Protein AF-A0A2G6JII3-F1 (afdb_monomer)

Mean predicted aligned error: 12.15 Å

Solvent-accessible surface area (backbone atoms only — not comparable to full-atom values): 17180 Å² total; per-residue (Å²): 142,82,81,85,80,80,79,84,77,75,76,82,79,81,84,72,82,30,72,72,34,51,78,54,61,57,79,78,68,39,70,82,74,79,94,58,73,61,72,38,55,58,66,57,37,52,55,55,78,38,73,82,57,78,44,28,37,34,40,36,41,48,42,86,95,44,67,95,34,81,49,69,82,59,50,88,48,90,83,42,59,66,59,36,53,56,50,75,68,34,46,34,35,43,40,64,55,65,40,58,39,86,71,29,27,55,14,57,80,27,72,51,98,73,49,48,32,34,36,46,26,37,65,82,56,84,46,71,50,76,32,74,70,80,75,51,71,68,59,51,52,52,52,53,50,55,44,46,61,75,46,27,70,43,66,58,71,63,33,49,59,51,47,56,55,48,37,56,48,38,31,55,47,50,57,49,46,53,53,43,51,55,52,31,51,55,36,31,75,74,62,33,73,86,30,72,67,25,47,52,38,52,50,53,46,55,51,52,54,49,52,50,53,52,50,52,55,51,48,57,59,51,70,62,42,52,59,67,78,58,76,78,75,81,47,73,68,54,52,53,51,57,51,50,65,71,64,56,76,77,77,76,78,71,65,62,67,61,62,74,72,72,80,81,83,91,81,85,84,88,77,86,84,87,80,88,86,83,89,80,88,91,131

Foldseek 3Di:
DDDDDDDPPDPPPPDDFDDVLVVQQDAPADEDDDPDQDADAQQVLLVRQCVPPQAWEKEAEDDPVCPPPPCLLQPPDPDSSLVSNLNLRHRYYYYYNCCCPPRGNNNNQQPDPQGARIWTAASRRPDIDGHNSPDDSVVVSVSSQVRCVVWFPARLVVLSVVVVVLSVVVRVLNVVLVVLVVVLVVCCVPPNCPDPSNVVSVVVNVVSVVVNVVSVVVNVVSSCRHTPCDPPPCDVVNVVVVVVVVVPPPDDPVVVVVVVPPDDDDDDDDDDDDDDDDDDDDD

Secondary structure (DSSP, 8-state):
--PPPP------------HHHHTTS----B----SSSSPPPHHHHHHHHHTT--SPEEEEE--GGGTT-THHHH-SSS--HHHHHHGGGSEEEEE-GGGGSTTSTTGGGS-SSS--SEEEE-TTSSSEE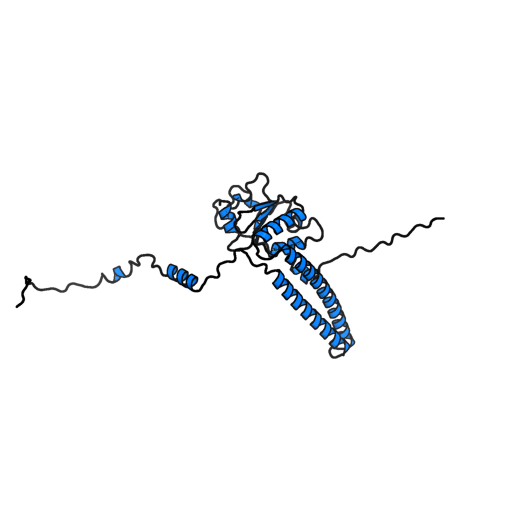EE-S---HHHHHHHHHHHHHHHBSS-HHHHHHHHHHHHHHHHHHHHHHHHHHHHHHHHHHHH-TTSHHHHHHHHHHHHHHHHHHHHHHHHHHHH---BTTPPPPPPHHHHHHHHHHHHS--S--TTHHHHTTS---------------------

Sequence (283 aa):
MRGPGGAAGGMAITYQRQETSKKRLFIDWKHPVPLGEEKLDLQSVIKELRSGDQRPLLILRDCENCKGRDDAILSRSLNNDQVYLATHWFHCVKLDRRVIEPTHPWHALFSQEKPPHLIVATWDGKFIDPFDGRQTQRTLMLSLNRVLKKEYK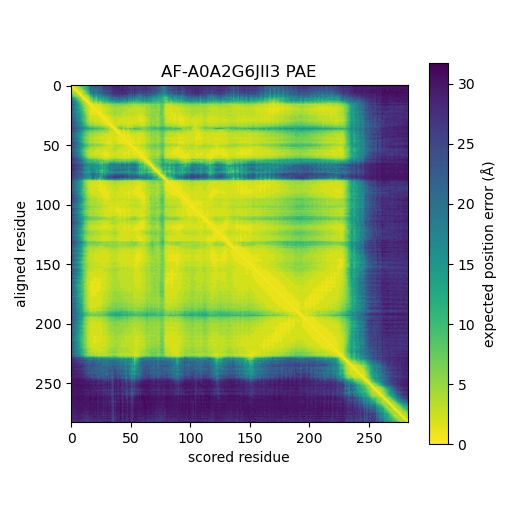LDAKRALSKWLRVLSKFDAIDGRLIELKRQLEHATLKYGKSHRKTSKLQKNVSQKERELKLAIAAEKKLMNLILRRAPKQKTEADFDAEAADLVKPNGGSGLLDKIRKKEVPAAKKSSKPQDTIPQDKGR

Radius of gyration: 34.9 Å; Cα contacts (8 Å, |Δi|>4): 290; chains: 1; bounding box: 68×142×81 Å

Nearest PDB structures (foldseek):
  5nfd-assembly2_B  TM=9.316E-01  e=1.427E+00  Homo sapiens
  4wwf-assembly1_A-3  TM=5.997E-01  e=1.010E+00  Cupriavidus metallidurans CH34
  6dnu-assembly1_A  TM=5.815E-01  e=2.685E-01  Neisseria meningitidis alpha14
  7tzb-assembly1_B  TM=7.873E-01  e=3.385E+00  Homo sapiens

pLDDT: mean 83.15, std 18.91, range [39.16, 98.38]

Structure (mmCIF, N/CA/C/O backbone):
data_AF-A0A2G6JII3-F1
#
_entry.id   AF-A0A2G6JII3-F1
#
loop_
_atom_site.group_PDB
_atom_site.id
_atom_site.type_symbol
_atom_site.label_atom_id
_atom_site.label_alt_id
_atom_site.label_comp_id
_atom_site.label_asym_id
_atom_site.label_entity_id
_atom_site.label_seq_id
_atom_site.pdbx_PDB_ins_code
_atom_site.Cartn_x
_atom_site.Cartn_y
_atom_site.Cartn_z
_atom_site.occupancy
_atom_site.B_iso_or_equiv
_atom_site.auth_seq_id
_atom_site.auth_comp_id
_atom_site.auth_asym_id
_atom_site.auth_atom_id
_atom_site.pdbx_PDB_model_num
ATOM 1 N N . MET A 1 1 ? -26.243 54.402 6.020 1.00 42.00 1 MET A N 1
ATOM 2 C CA . MET A 1 1 ? -25.522 53.547 6.988 1.00 42.00 1 MET A CA 1
ATOM 3 C C . MET A 1 1 ? -25.594 52.098 6.517 1.00 42.00 1 MET A C 1
ATOM 5 O O . MET A 1 1 ? -26.684 51.548 6.475 1.00 42.00 1 ME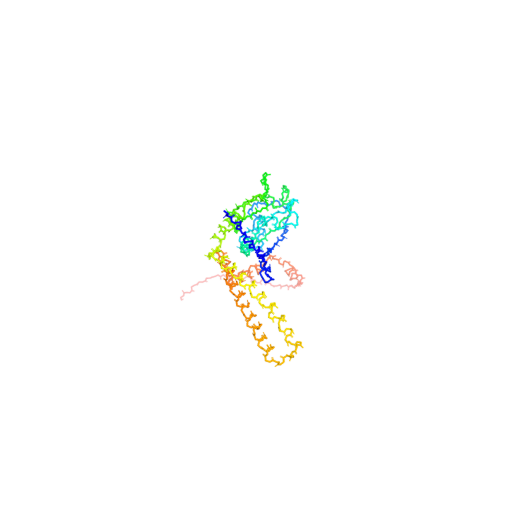T A O 1
ATOM 9 N N . ARG A 1 2 ? -24.474 51.504 6.083 1.00 41.12 2 ARG A N 1
ATOM 10 C CA . ARG A 1 2 ? -24.346 50.064 5.783 1.00 41.12 2 ARG A CA 1
ATOM 11 C C . ARG A 1 2 ? -23.357 49.487 6.794 1.00 41.12 2 ARG A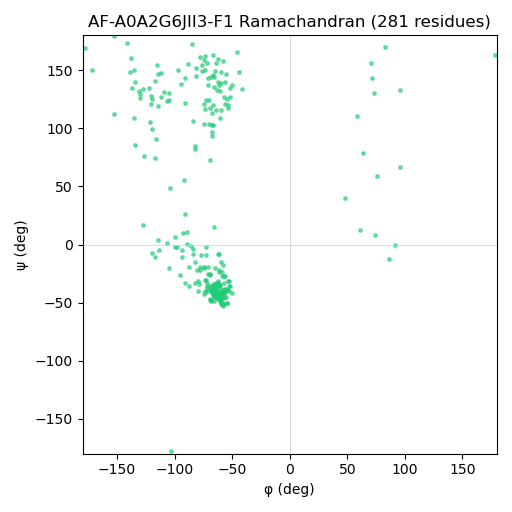 C 1
ATOM 13 O O . ARG A 1 2 ? -22.235 49.975 6.868 1.00 41.12 2 ARG A O 1
ATOM 20 N N . GLY A 1 3 ? -23.803 48.531 7.604 1.00 40.69 3 GLY A N 1
ATOM 21 C CA . GLY A 1 3 ? -22.968 47.878 8.613 1.00 40.69 3 GLY A CA 1
ATOM 22 C C . GLY A 1 3 ? -22.004 46.859 7.988 1.00 40.69 3 GLY A C 1
ATOM 23 O O . GLY A 1 3 ? -22.344 46.262 6.963 1.00 40.69 3 GLY A O 1
ATOM 24 N N . PRO A 1 4 ? -20.812 46.648 8.573 1.00 57.84 4 PRO A N 1
ATOM 25 C CA . PRO A 1 4 ? -19.859 45.655 8.096 1.00 57.84 4 PRO A CA 1
ATOM 26 C C . PRO A 1 4 ? -20.330 44.244 8.474 1.00 57.84 4 PRO A C 1
ATOM 28 O O . PRO A 1 4 ? -20.518 43.925 9.647 1.00 57.84 4 PRO A O 1
ATOM 31 N N . GLY A 1 5 ? -20.535 43.397 7.464 1.00 49.53 5 GLY A N 1
ATOM 32 C CA . GLY A 1 5 ? -20.844 41.981 7.643 1.00 49.53 5 GLY A CA 1
ATOM 33 C C . GLY A 1 5 ? -19.630 41.226 8.181 1.00 49.53 5 GLY A C 1
ATOM 34 O O . GLY A 1 5 ? -18.593 41.166 7.524 1.00 49.53 5 GLY A O 1
ATOM 35 N N . GLY A 1 6 ? -19.761 40.656 9.379 1.00 50.06 6 GLY A N 1
ATOM 36 C CA . GLY A 1 6 ? -18.747 39.798 9.984 1.00 50.06 6 GLY A CA 1
ATOM 37 C C . GLY A 1 6 ? -18.584 38.498 9.197 1.00 50.06 6 GLY A C 1
ATOM 38 O O . GLY A 1 6 ? -19.530 37.726 9.049 1.00 50.06 6 GLY A O 1
ATOM 39 N N . ALA A 1 7 ? -17.374 38.254 8.697 1.00 51.91 7 ALA A N 1
ATOM 40 C CA . ALA A 1 7 ? -16.996 36.989 8.089 1.00 51.91 7 ALA A CA 1
ATOM 41 C C . ALA A 1 7 ? -16.973 35.890 9.164 1.00 51.91 7 ALA A C 1
ATOM 43 O O . ALA A 1 7 ? -16.143 35.908 10.073 1.00 51.91 7 ALA A O 1
ATOM 44 N N . ALA A 1 8 ? -17.885 34.924 9.060 1.00 48.66 8 ALA A N 1
ATOM 45 C CA . ALA A 1 8 ? -17.857 33.705 9.855 1.00 48.66 8 ALA A CA 1
ATOM 46 C C . ALA A 1 8 ? -16.642 32.858 9.436 1.00 48.66 8 ALA A C 1
ATOM 48 O O . ALA A 1 8 ? -16.695 32.095 8.471 1.00 48.66 8 ALA A O 1
ATOM 49 N N . GLY A 1 9 ? -15.525 33.024 10.144 1.00 49.25 9 GLY A N 1
ATOM 50 C CA . GLY A 1 9 ? -14.338 32.189 9.995 1.00 49.25 9 GLY A CA 1
ATOM 51 C C . GLY A 1 9 ? -14.623 30.768 10.476 1.00 49.25 9 GLY A C 1
ATOM 52 O O . GLY A 1 9 ? -14.567 30.487 11.671 1.00 49.25 9 GLY A O 1
ATOM 53 N N . GLY A 1 10 ? -14.945 29.862 9.551 1.00 55.66 10 GLY A N 1
ATOM 54 C CA . GLY A 1 10 ? -15.019 28.433 9.841 1.00 55.66 10 GLY A CA 1
ATOM 55 C C . GLY A 1 10 ? -13.636 27.916 10.231 1.00 55.66 10 GLY A C 1
ATOM 56 O O . GLY A 1 10 ? -12.713 27.957 9.419 1.00 55.66 10 GLY A O 1
ATOM 57 N N . MET A 1 11 ? -13.478 27.446 11.471 1.00 49.19 11 MET A N 1
ATOM 58 C CA . MET A 1 11 ? -12.235 26.809 11.905 1.00 49.19 11 MET A CA 1
ATOM 59 C C . MET A 1 11 ? -11.923 25.620 10.995 1.00 49.19 11 MET A C 1
ATOM 61 O O . MET A 1 11 ? -12.760 24.735 10.803 1.00 49.19 11 MET A O 1
ATOM 65 N N . ALA A 1 12 ? -10.713 25.603 10.436 1.00 56.47 12 ALA A N 1
ATOM 66 C CA . ALA A 1 12 ? -10.228 24.492 9.636 1.00 56.47 12 ALA A CA 1
ATOM 67 C C . ALA A 1 12 ? -10.205 23.226 10.504 1.00 56.47 12 ALA A C 1
ATOM 69 O O . ALA A 1 12 ? -9.395 23.095 11.420 1.00 56.47 12 ALA A O 1
ATOM 70 N N . ILE A 1 13 ? -11.120 22.294 10.237 1.00 59.84 13 ILE A N 1
ATOM 71 C CA . ILE A 1 13 ? -11.123 20.987 10.891 1.00 59.84 13 ILE A CA 1
ATOM 72 C C . ILE A 1 13 ? -9.918 20.217 10.348 1.00 59.84 13 ILE A C 1
ATOM 74 O O . ILE A 1 13 ? -9.939 19.727 9.218 1.00 59.84 13 ILE A O 1
ATOM 78 N N . THR A 1 14 ? -8.854 20.120 11.144 1.00 69.62 14 THR A N 1
ATOM 79 C CA . THR A 1 14 ? -7.673 19.324 10.800 1.00 69.62 14 THR A CA 1
ATOM 80 C C . THR A 1 14 ? -8.050 17.845 10.800 1.00 69.62 14 THR A C 1
ATOM 82 O O . THR A 1 14 ? -8.200 17.221 11.849 1.00 69.62 14 THR A O 1
ATOM 85 N N . TYR A 1 15 ? -8.221 17.271 9.611 1.00 77.38 15 TYR A N 1
ATOM 86 C CA . TYR A 1 15 ? -8.475 15.844 9.454 1.00 77.38 15 TYR A CA 1
ATOM 87 C C . TYR A 1 15 ? -7.191 15.051 9.727 1.00 77.38 15 TYR A C 1
ATOM 89 O O . TYR A 1 15 ? -6.211 15.182 8.995 1.00 77.38 15 TYR A O 1
ATOM 97 N N . GLN A 1 16 ? -7.192 14.214 10.766 1.00 86.81 16 GLN A N 1
ATOM 98 C CA . GLN A 1 16 ? -6.085 13.305 11.066 1.00 86.81 16 GLN A CA 1
ATOM 99 C C . GLN A 1 16 ? -6.556 11.849 11.050 1.00 86.81 16 GLN A C 1
ATOM 101 O O . GLN A 1 16 ? -7.513 11.484 11.736 1.00 86.81 16 GLN A O 1
ATOM 106 N N . ARG A 1 17 ? -5.846 11.006 10.286 1.00 90.69 17 ARG A N 1
ATOM 107 C CA . ARG A 1 17 ? -6.046 9.549 10.275 1.00 90.69 17 ARG A CA 1
ATOM 108 C C . ARG A 1 17 ? -5.759 8.956 11.656 1.00 90.69 17 ARG A C 1
ATOM 110 O O . ARG A 1 17 ? -4.789 9.344 12.314 1.00 90.69 17 ARG A O 1
ATOM 117 N N . GLN A 1 18 ? -6.579 7.996 12.070 1.00 94.56 18 GLN A N 1
ATOM 118 C CA . GLN A 1 18 ? -6.393 7.255 13.317 1.00 94.56 18 GLN A CA 1
ATOM 119 C C . GLN A 1 18 ? -5.440 6.073 13.127 1.00 94.56 18 GLN A C 1
ATOM 121 O O . GLN A 1 18 ? -4.989 5.779 12.016 1.00 94.56 18 GLN A O 1
ATOM 126 N N . GLU A 1 19 ? -5.087 5.420 14.232 1.00 94.88 19 GLU A N 1
ATOM 127 C CA . GLU A 1 19 ? -4.057 4.383 14.281 1.00 94.88 19 GLU A CA 1
ATOM 128 C C . GLU A 1 19 ? -4.319 3.237 13.294 1.00 94.88 19 GLU A C 1
ATOM 130 O O . GLU A 1 19 ? -3.409 2.841 12.560 1.00 94.88 19 GLU A O 1
ATOM 135 N N . THR A 1 20 ? -5.555 2.727 13.220 1.00 95.81 20 THR A N 1
ATOM 136 C CA . THR A 1 20 ? -5.882 1.612 12.327 1.00 95.81 20 THR A CA 1
ATOM 137 C C . THR A 1 20 ? -5.648 1.999 10.872 1.00 95.81 20 THR A C 1
ATOM 139 O O . THR A 1 20 ? -5.008 1.232 10.151 1.00 95.81 20 THR A O 1
ATOM 142 N N . SER A 1 21 ? -6.096 3.187 10.452 1.00 94.50 21 SER A N 1
ATOM 143 C CA . SER A 1 21 ? -5.887 3.704 9.094 1.00 94.50 21 SER A CA 1
ATOM 144 C C . SER A 1 21 ? -4.414 3.967 8.794 1.00 94.50 21 SER A C 1
ATOM 146 O O . SER A 1 21 ? -3.929 3.561 7.743 1.00 94.50 21 SER A O 1
ATOM 148 N N . LYS A 1 22 ? -3.675 4.584 9.726 1.00 92.12 22 LYS A N 1
ATOM 149 C CA . LYS A 1 22 ? -2.232 4.849 9.580 1.00 92.12 22 LYS A CA 1
ATOM 150 C C . LYS A 1 22 ? -1.444 3.569 9.319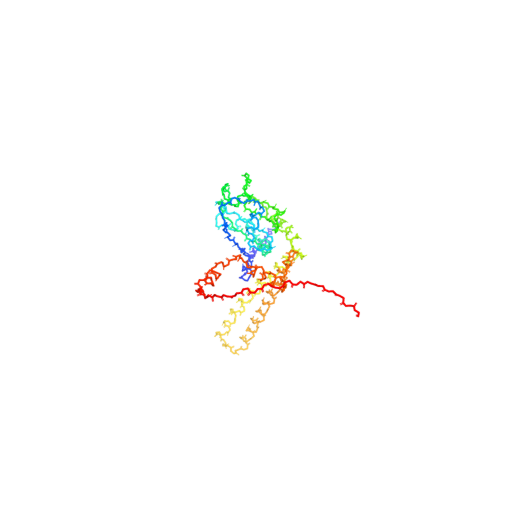 1.00 92.12 22 LYS A C 1
ATOM 152 O O . LYS A 1 22 ? -0.614 3.544 8.419 1.00 92.12 22 LYS A O 1
ATOM 157 N N . LYS A 1 23 ? -1.785 2.475 10.008 1.00 93.25 23 LYS A N 1
ATOM 158 C CA . LYS A 1 23 ? -1.191 1.145 9.782 1.00 93.25 23 LYS A CA 1
ATOM 159 C C . LYS A 1 23 ? -1.430 0.569 8.379 1.00 93.25 23 LYS A C 1
ATOM 161 O O . LYS A 1 23 ? -0.880 -0.480 8.094 1.00 93.25 23 LYS A O 1
ATOM 166 N N . ARG A 1 24 ? -2.261 1.175 7.521 1.00 93.12 24 ARG A N 1
ATOM 167 C CA . ARG A 1 24 ? -2.460 0.762 6.112 1.00 93.12 24 ARG A CA 1
ATOM 168 C C . ARG A 1 24 ? -1.772 1.689 5.121 1.00 93.12 24 ARG A C 1
ATOM 170 O O . ARG A 1 24 ? -1.554 1.312 3.974 1.00 93.12 24 ARG A O 1
ATOM 177 N N . LEU A 1 25 ? -1.466 2.905 5.552 1.00 91.25 25 LEU A N 1
ATOM 178 C CA . LEU A 1 25 ? -0.903 3.958 4.721 1.00 91.25 25 LEU A CA 1
ATOM 179 C C . LEU A 1 25 ? 0.625 3.916 4.793 1.00 91.25 25 LEU A C 1
ATOM 181 O O . LEU A 1 25 ? 1.272 4.888 5.162 1.00 91.25 25 LEU A O 1
ATOM 185 N N . PHE A 1 26 ? 1.186 2.753 4.471 1.00 89.31 26 PHE A N 1
ATOM 186 C CA . PHE A 1 26 ? 2.622 2.530 4.358 1.00 89.31 26 PHE A CA 1
ATOM 187 C C . PHE A 1 26 ? 2.901 1.671 3.124 1.00 89.31 26 PHE A C 1
ATOM 189 O O . PHE A 1 26 ? 2.004 1.001 2.610 1.00 89.31 26 PHE A O 1
ATOM 196 N N . ILE A 1 27 ? 4.144 1.701 2.649 1.00 91.31 27 ILE A N 1
ATOM 197 C CA . ILE A 1 27 ? 4.605 0.875 1.533 1.00 91.31 27 ILE A CA 1
ATOM 198 C C . ILE A 1 27 ? 5.606 -0.135 2.081 1.00 91.31 27 ILE A C 1
ATOM 200 O O . ILE A 1 27 ? 6.558 0.244 2.758 1.00 91.31 27 ILE A O 1
ATOM 204 N N . ASP A 1 28 ? 5.380 -1.414 1.796 1.00 92.62 28 ASP A N 1
ATOM 205 C CA . ASP A 1 28 ? 6.316 -2.492 2.119 1.00 92.62 28 ASP A CA 1
ATOM 206 C C . ASP A 1 28 ? 7.404 -2.562 1.039 1.00 92.62 28 ASP A C 1
ATOM 208 O O . ASP A 1 28 ? 7.276 -3.288 0.052 1.00 92.62 28 ASP A O 1
ATOM 212 N N . TRP A 1 29 ? 8.445 -1.742 1.193 1.00 93.88 29 TRP A N 1
ATOM 213 C CA . TRP A 1 29 ? 9.596 -1.737 0.294 1.00 93.88 29 TRP A CA 1
ATOM 214 C C . TRP A 1 29 ? 10.473 -2.970 0.518 1.00 93.88 29 TRP A C 1
ATOM 216 O O . TRP A 1 29 ? 10.971 -3.212 1.618 1.00 93.88 29 TRP A O 1
ATOM 226 N N . LYS A 1 30 ? 10.715 -3.737 -0.547 1.00 96.38 30 LYS A N 1
ATOM 227 C CA . LYS A 1 30 ? 11.745 -4.778 -0.576 1.00 96.38 30 LYS A CA 1
ATOM 228 C C . LYS A 1 30 ? 13.057 -4.208 -1.082 1.00 96.38 30 LYS A C 1
ATOM 230 O O . LYS A 1 30 ? 13.071 -3.401 -2.004 1.00 96.38 30 LYS A O 1
ATOM 235 N N . HIS A 1 31 ? 14.150 -4.681 -0.503 1.00 95.94 31 HIS A N 1
ATOM 236 C CA . HIS A 1 31 ? 15.507 -4.269 -0.838 1.00 95.94 31 HIS A CA 1
ATOM 237 C C . HIS A 1 31 ? 16.266 -5.477 -1.391 1.00 95.94 31 HIS A C 1
ATOM 239 O O . HIS A 1 31 ? 17.022 -6.108 -0.653 1.00 95.94 31 HIS A O 1
ATOM 245 N N . PRO A 1 32 ? 15.989 -5.890 -2.641 1.00 95.56 32 PRO A N 1
ATOM 246 C CA . PRO A 1 32 ? 16.706 -6.999 -3.242 1.00 95.56 32 PRO A CA 1
ATOM 247 C C . PRO A 1 32 ? 18.184 -6.635 -3.394 1.00 95.56 32 PRO A C 1
ATOM 249 O O . PRO A 1 32 ? 18.544 -5.461 -3.516 1.00 95.56 32 PRO A O 1
ATOM 252 N N . VAL A 1 33 ? 19.022 -7.664 -3.457 1.00 94.69 33 VAL A N 1
ATOM 253 C CA . VAL A 1 33 ? 20.448 -7.566 -3.783 1.00 94.69 33 VAL A CA 1
ATOM 254 C C . VAL A 1 33 ? 20.680 -8.343 -5.081 1.00 94.69 33 VAL A C 1
ATOM 256 O O . VAL A 1 33 ? 20.047 -9.391 -5.245 1.00 94.69 33 VAL A O 1
ATOM 259 N N . PRO A 1 34 ? 21.527 -7.852 -6.005 1.00 94.12 34 PRO A N 1
ATOM 260 C CA . PRO A 1 34 ? 21.859 -8.594 -7.214 1.00 94.12 34 PRO A CA 1
ATOM 261 C C . PRO A 1 34 ? 22.430 -9.975 -6.892 1.00 94.12 34 PRO A C 1
ATOM 263 O O . PRO A 1 34 ? 23.217 -10.114 -5.955 1.00 94.12 34 PRO A O 1
ATOM 266 N N . LEU A 1 35 ? 22.049 -10.993 -7.664 1.00 91.75 35 LEU A N 1
ATOM 267 C CA . LEU A 1 35 ? 22.547 -12.363 -7.461 1.00 91.75 35 LEU A CA 1
ATOM 268 C C . LEU A 1 35 ? 23.996 -12.560 -7.928 1.00 91.75 35 LEU A C 1
ATOM 270 O O . LEU A 1 35 ? 24.657 -13.501 -7.495 1.00 91.75 35 LEU A O 1
ATOM 274 N N . GLY A 1 36 ? 24.487 -11.685 -8.801 1.00 91.94 36 GLY A N 1
ATOM 275 C CA . GLY A 1 36 ? 25.849 -11.709 -9.316 1.00 91.94 36 GLY A CA 1
ATOM 276 C C . GLY A 1 36 ? 26.320 -10.317 -9.715 1.00 91.94 36 GLY A C 1
ATOM 277 O O . GLY A 1 36 ? 25.580 -9.341 -9.604 1.00 91.94 36 GLY A O 1
ATOM 278 N N . GLU A 1 37 ? 27.562 -10.238 -10.183 1.00 88.25 37 GLU A N 1
ATOM 279 C CA . GLU A 1 37 ? 28.206 -8.982 -10.595 1.00 88.25 37 GLU A CA 1
ATOM 280 C C . GLU A 1 37 ? 28.050 -8.700 -12.097 1.00 88.25 37 GLU A C 1
ATOM 282 O O . GLU A 1 37 ? 28.340 -7.601 -12.566 1.00 88.25 37 GLU A O 1
ATOM 287 N N . GLU A 1 38 ? 27.568 -9.681 -12.861 1.00 91.81 38 GLU A N 1
ATOM 288 C CA . GLU A 1 38 ? 27.408 -9.557 -14.304 1.00 91.81 38 GLU A CA 1
ATOM 289 C C . GLU A 1 38 ? 26.267 -8.609 -14.678 1.00 91.81 38 GLU A C 1
ATOM 291 O O . GLU A 1 38 ? 25.203 -8.565 -14.054 1.00 91.81 38 GLU A O 1
ATOM 296 N N . LYS A 1 39 ? 26.483 -7.851 -15.754 1.00 94.06 39 LYS A N 1
ATOM 297 C CA . LYS A 1 39 ? 25.475 -6.948 -16.299 1.00 94.06 39 LYS A CA 1
ATOM 298 C C . LYS A 1 39 ? 24.341 -7.742 -16.931 1.00 94.06 39 LYS A C 1
ATOM 300 O O . LYS A 1 39 ? 24.555 -8.509 -17.866 1.00 94.06 39 LYS A O 1
ATOM 305 N N . LEU A 1 40 ? 23.125 -7.480 -16.472 1.00 95.12 40 LEU A N 1
ATOM 306 C CA . LEU A 1 40 ? 21.931 -8.147 -16.964 1.00 95.12 40 LEU A CA 1
ATOM 307 C C . LEU A 1 40 ? 21.227 -7.303 -18.027 1.00 95.12 40 LEU A C 1
ATOM 309 O O . LEU A 1 40 ? 21.248 -6.068 -18.003 1.00 95.12 40 LEU A O 1
ATOM 313 N N . ASP A 1 41 ? 20.559 -7.981 -18.955 1.00 95.94 41 ASP A N 1
ATOM 314 C CA . ASP A 1 41 ? 19.620 -7.340 -19.865 1.00 95.94 41 ASP A CA 1
ATOM 315 C C . ASP A 1 41 ? 18.322 -6.961 -19.131 1.00 95.94 41 ASP A C 1
ATOM 317 O O . ASP A 1 41 ? 18.000 -7.480 -18.060 1.00 95.94 41 ASP A O 1
ATOM 321 N N . LEU A 1 42 ? 17.537 -6.063 -19.727 1.00 94.88 42 LEU A N 1
ATOM 322 C CA . LEU A 1 42 ? 16.327 -5.519 -19.110 1.00 94.88 42 LEU A CA 1
ATOM 323 C C . LEU A 1 42 ? 15.344 -6.602 -18.625 1.00 94.88 42 LEU A C 1
ATOM 325 O O . LEU A 1 42 ? 14.745 -6.444 -17.561 1.00 94.88 42 LEU A O 1
ATOM 329 N N . GLN A 1 43 ? 15.165 -7.691 -19.379 1.00 95.38 43 GLN A N 1
ATOM 330 C CA . GLN A 1 43 ? 14.216 -8.743 -19.005 1.00 95.38 43 GLN A CA 1
ATOM 331 C C . GLN A 1 43 ? 14.725 -9.564 -17.822 1.00 95.38 43 GLN A C 1
ATOM 333 O O . GLN A 1 43 ? 13.951 -9.856 -16.906 1.00 95.38 43 GLN A O 1
ATOM 338 N N . SER A 1 44 ? 16.020 -9.882 -17.797 1.00 95.69 44 SER A N 1
ATOM 339 C CA . SER A 1 44 ? 16.639 -10.574 -16.663 1.00 95.69 44 SER A CA 1
ATOM 340 C C . SER A 1 44 ? 16.599 -9.726 -15.395 1.00 95.69 44 SER A C 1
ATOM 342 O O . SER A 1 44 ? 16.221 -10.244 -14.346 1.00 95.69 44 SER A O 1
ATOM 344 N N . VAL A 1 45 ? 16.841 -8.412 -15.495 1.00 96.38 45 VAL A N 1
ATOM 345 C CA . VAL A 1 45 ? 16.691 -7.489 -14.356 1.00 96.38 45 VAL A CA 1
ATOM 346 C C . VAL A 1 45 ? 15.264 -7.529 -13.802 1.00 96.38 45 VAL A C 1
ATOM 348 O O . VAL A 1 45 ? 15.069 -7.726 -12.605 1.00 96.38 45 VAL A O 1
ATOM 351 N N . ILE A 1 46 ? 14.243 -7.385 -14.656 1.00 96.19 46 ILE A N 1
ATOM 352 C CA . ILE A 1 46 ? 12.836 -7.437 -14.224 1.00 96.19 46 ILE A CA 1
ATOM 353 C C . ILE A 1 46 ? 12.506 -8.785 -13.569 1.00 96.19 46 ILE A C 1
ATOM 355 O O . ILE A 1 46 ? 11.832 -8.820 -12.539 1.00 96.19 46 ILE A O 1
ATOM 359 N N . LYS A 1 47 ? 12.981 -9.898 -14.138 1.00 95.00 47 LYS A N 1
ATOM 360 C CA . LYS A 1 47 ? 12.770 -11.243 -13.588 1.00 95.00 47 LYS A CA 1
ATOM 361 C C . LYS A 1 47 ? 13.401 -11.394 -12.202 1.00 95.00 47 LYS A C 1
ATOM 363 O O . LYS A 1 47 ? 12.765 -11.953 -11.309 1.00 95.00 47 LYS A O 1
ATOM 368 N N . GLU A 1 48 ? 14.613 -10.882 -12.021 1.00 95.88 48 GLU A N 1
ATOM 369 C CA . GLU A 1 48 ? 15.356 -10.960 -10.766 1.00 95.88 48 GLU A CA 1
ATOM 370 C C . GLU A 1 48 ? 14.720 -10.111 -9.661 1.00 95.88 48 GLU A C 1
ATOM 372 O O . GLU A 1 48 ? 14.420 -10.631 -8.583 1.00 95.88 48 GLU A O 1
ATOM 377 N N . LEU A 1 49 ? 14.393 -8.844 -9.956 1.00 96.44 49 LEU A N 1
ATOM 378 C CA . LEU A 1 49 ? 13.749 -7.925 -9.005 1.00 96.44 49 LEU A CA 1
ATOM 379 C C . LEU A 1 49 ? 12.403 -8.441 -8.483 1.00 96.44 49 LEU A C 1
ATOM 381 O O . LEU A 1 49 ? 11.968 -8.088 -7.385 1.00 96.44 49 LEU A O 1
ATOM 385 N N . ARG A 1 50 ? 11.725 -9.277 -9.271 1.00 92.19 50 ARG A N 1
ATOM 386 C CA . ARG A 1 50 ? 10.461 -9.898 -8.873 1.00 92.19 50 ARG A CA 1
ATOM 387 C C . ARG A 1 50 ? 10.643 -10.989 -7.834 1.00 92.19 50 ARG A C 1
ATOM 389 O O . ARG A 1 50 ? 9.721 -11.207 -7.059 1.00 92.19 50 ARG A O 1
ATOM 396 N N . SER A 1 51 ? 11.777 -11.689 -7.831 1.00 90.50 51 SER A N 1
ATOM 397 C CA . SER A 1 51 ? 12.070 -12.764 -6.870 1.00 90.50 51 SER A CA 1
ATOM 398 C C . SER A 1 51 ? 10.912 -13.772 -6.714 1.00 90.50 51 SER A C 1
ATOM 400 O O . SER A 1 51 ? 10.569 -14.192 -5.614 1.00 90.50 51 SER A O 1
ATOM 402 N N . GLY A 1 52 ? 10.255 -14.119 -7.827 1.00 90.75 52 GLY A N 1
ATOM 403 C CA . GLY A 1 52 ? 9.102 -15.029 -7.856 1.00 90.75 52 GLY A CA 1
ATOM 404 C C . GLY A 1 52 ? 7.729 -14.384 -7.609 1.00 90.75 52 GLY A C 1
ATOM 405 O O . GLY A 1 52 ? 6.715 -15.008 -7.923 1.00 90.75 52 GLY A O 1
ATOM 406 N N . ASP A 1 53 ? 7.657 -13.132 -7.144 1.00 94.50 53 ASP A N 1
ATOM 407 C CA . ASP A 1 53 ? 6.391 -12.412 -6.970 1.00 94.50 53 ASP A CA 1
ATOM 408 C C . ASP A 1 53 ? 5.711 -12.161 -8.327 1.00 94.50 53 ASP A C 1
ATOM 410 O O . ASP A 1 53 ? 6.345 -11.803 -9.332 1.00 94.50 53 ASP A O 1
ATOM 414 N N . GLN A 1 54 ? 4.400 -12.398 -8.372 1.00 93.69 54 GLN A N 1
ATOM 415 C CA . GLN A 1 54 ? 3.588 -12.274 -9.577 1.00 93.69 54 GLN A CA 1
ATOM 416 C C . GLN A 1 54 ? 2.827 -10.953 -9.710 1.00 93.69 54 GLN A C 1
ATOM 418 O O . GLN A 1 54 ? 2.142 -10.723 -10.708 1.00 93.69 54 GLN A O 1
ATOM 423 N N . ARG A 1 55 ? 2.932 -10.071 -8.724 1.00 96.69 55 ARG A N 1
ATOM 424 C CA . ARG A 1 55 ? 2.353 -8.736 -8.797 1.00 96.69 55 ARG A CA 1
ATOM 425 C C . ARG A 1 55 ? 3.141 -7.867 -9.789 1.00 96.69 55 ARG A C 1
ATOM 427 O O . ARG A 1 55 ? 4.317 -8.136 -10.051 1.00 96.69 55 ARG A O 1
ATOM 434 N N . PRO A 1 56 ? 2.514 -6.824 -10.360 1.00 97.56 56 PRO A N 1
ATOM 435 C CA . PRO A 1 56 ? 3.248 -5.795 -11.088 1.00 97.56 56 PRO A CA 1
ATOM 436 C C . PRO A 1 56 ? 4.296 -5.120 -10.204 1.00 97.56 56 PRO A C 1
ATOM 438 O O . PRO A 1 56 ? 4.171 -5.103 -8.981 1.00 97.56 56 PRO A O 1
ATOM 441 N N . LEU A 1 57 ? 5.304 -4.521 -10.829 1.00 97.81 57 LEU A N 1
ATOM 442 C CA . LEU A 1 57 ? 6.419 -3.897 -10.131 1.00 97.81 57 LEU A CA 1
ATOM 443 C C . LEU A 1 57 ? 6.192 -2.403 -9.913 1.00 97.81 57 LEU A C 1
ATOM 445 O O . LEU A 1 57 ? 5.778 -1.678 -10.821 1.00 97.81 57 LEU A O 1
ATOM 449 N N . LEU A 1 58 ? 6.546 -1.948 -8.715 1.00 97.19 58 LEU A N 1
ATOM 450 C CA . LEU A 1 58 ? 6.780 -0.542 -8.414 1.00 97.19 58 LEU A CA 1
ATOM 451 C C . LEU A 1 58 ? 8.215 -0.408 -7.909 1.00 97.19 58 LEU A C 1
ATOM 453 O O . LEU A 1 58 ? 8.508 -0.800 -6.783 1.00 97.19 58 LEU A O 1
ATOM 457 N N . ILE A 1 59 ? 9.102 0.118 -8.746 1.00 96.31 59 ILE A N 1
ATOM 458 C CA . ILE A 1 59 ? 10.530 0.220 -8.444 1.00 96.31 59 ILE A CA 1
ATOM 459 C C . ILE A 1 59 ? 10.844 1.667 -8.101 1.00 96.31 59 ILE A C 1
ATOM 461 O O . ILE A 1 59 ? 10.591 2.564 -8.903 1.00 96.31 59 ILE A O 1
ATOM 465 N N . LEU A 1 60 ? 11.417 1.888 -6.928 1.00 94.25 60 LEU A N 1
ATOM 466 C CA . LEU A 1 60 ? 11.926 3.168 -6.475 1.00 94.25 60 LEU A CA 1
ATOM 467 C C . LEU A 1 60 ? 13.453 3.119 -6.447 1.00 94.25 60 LEU A C 1
ATOM 469 O O . LEU A 1 60 ? 14.034 2.198 -5.883 1.00 94.25 60 LEU A O 1
ATOM 473 N N . ARG A 1 61 ? 14.104 4.122 -7.027 1.00 92.69 61 ARG A N 1
ATOM 474 C CA . ARG A 1 61 ? 15.549 4.321 -6.937 1.00 92.69 61 ARG A CA 1
ATOM 475 C C . ARG A 1 61 ? 15.848 5.459 -5.971 1.00 92.69 61 ARG A C 1
ATOM 477 O O . ARG A 1 61 ? 15.325 6.565 -6.130 1.00 92.69 61 ARG A O 1
ATOM 484 N N . ASP A 1 62 ? 16.754 5.216 -5.034 1.00 88.94 62 ASP A N 1
ATOM 485 C CA . ASP A 1 62 ? 17.233 6.254 -4.132 1.00 88.94 62 ASP A CA 1
ATOM 486 C C . ASP A 1 62 ? 18.048 7.333 -4.866 1.00 88.94 62 ASP A C 1
ATOM 488 O O . ASP A 1 62 ? 18.767 7.107 -5.845 1.00 88.94 62 ASP A O 1
ATOM 492 N N . CYS A 1 63 ? 17.913 8.566 -4.380 1.00 84.00 63 CYS A N 1
ATOM 493 C CA . CYS A 1 63 ? 18.556 9.751 -4.932 1.00 84.00 63 CYS A CA 1
ATOM 494 C C . CYS A 1 63 ? 19.059 10.641 -3.789 1.00 84.00 63 CYS A C 1
ATOM 496 O O . CYS A 1 63 ? 18.429 10.685 -2.737 1.00 84.00 63 CYS A O 1
ATOM 498 N N . GLU A 1 64 ? 20.156 11.385 -3.975 1.00 78.12 64 GLU A N 1
ATOM 499 C CA . GLU A 1 64 ? 20.701 12.267 -2.922 1.00 78.12 64 GLU A CA 1
ATOM 500 C C . GLU A 1 64 ? 19.685 13.297 -2.429 1.00 78.12 64 GLU A C 1
ATOM 502 O O . GLU A 1 64 ? 19.519 13.468 -1.225 1.00 78.12 64 GLU A O 1
ATOM 507 N N . ASN A 1 65 ? 18.926 13.887 -3.352 1.00 72.44 65 ASN A N 1
ATOM 508 C CA . ASN A 1 65 ? 17.875 14.857 -3.036 1.00 72.44 65 ASN A CA 1
ATOM 509 C C . ASN A 1 65 ? 16.621 14.218 -2.403 1.00 72.44 65 ASN A C 1
ATOM 511 O O . ASN A 1 65 ? 15.728 14.931 -1.952 1.00 72.44 65 ASN A O 1
ATOM 515 N N . CYS A 1 66 ? 16.542 12.885 -2.389 1.00 66.31 66 CYS A N 1
ATOM 516 C CA . CYS A 1 66 ? 15.402 12.087 -1.938 1.00 66.31 66 CYS A CA 1
ATOM 517 C C . CYS A 1 66 ? 15.726 11.284 -0.666 1.00 66.31 66 CYS A C 1
ATOM 519 O O . CYS A 1 66 ? 14.840 10.618 -0.131 1.00 66.31 66 CYS A O 1
ATOM 521 N N . LYS A 1 67 ? 16.982 11.314 -0.187 1.00 59.94 67 LYS A N 1
ATOM 522 C CA . LYS A 1 67 ? 17.445 10.506 0.950 1.00 59.94 67 LYS A CA 1
ATOM 523 C C . LYS A 1 67 ? 16.560 10.731 2.178 1.00 59.94 67 LYS A C 1
ATOM 525 O O . LYS A 1 67 ? 16.377 11.860 2.631 1.00 59.94 67 LYS A O 1
ATOM 530 N N . GLY A 1 68 ? 16.022 9.635 2.715 1.00 55.31 68 GLY A N 1
ATOM 531 C CA . GLY A 1 68 ? 15.255 9.622 3.964 1.00 55.31 68 GLY A CA 1
ATOM 532 C C . GLY A 1 68 ? 13.842 10.204 3.878 1.00 55.31 68 GLY A C 1
ATOM 533 O O . GLY A 1 68 ? 13.199 10.357 4.912 1.00 55.31 68 GLY A O 1
ATOM 534 N N . ARG A 1 69 ? 13.341 10.531 2.680 1.00 58.88 69 ARG A N 1
ATOM 535 C CA . ARG A 1 69 ? 11.954 10.967 2.480 1.00 58.88 69 ARG A CA 1
ATOM 536 C C . ARG A 1 69 ? 11.302 10.114 1.401 1.00 58.88 69 ARG A C 1
ATOM 538 O O . ARG A 1 69 ? 11.089 10.586 0.288 1.00 58.88 69 ARG A O 1
ATOM 545 N N . ASP A 1 70 ? 10.934 8.886 1.749 1.00 58.94 70 ASP A N 1
ATOM 546 C CA . ASP A 1 70 ? 10.042 8.045 0.927 1.00 58.94 70 ASP A CA 1
ATOM 547 C C . ASP A 1 70 ? 8.746 8.805 0.610 1.00 58.94 70 ASP A C 1
ATOM 549 O O . ASP A 1 70 ? 8.192 8.729 -0.488 1.00 58.94 70 ASP A O 1
ATOM 553 N N . ASP A 1 71 ? 8.356 9.659 1.556 1.00 57.44 71 ASP A N 1
ATOM 554 C CA . ASP A 1 71 ? 7.298 10.634 1.419 1.00 57.44 71 ASP A CA 1
ATOM 555 C C . ASP A 1 71 ? 7.555 11.610 0.265 1.00 57.44 71 ASP A C 1
ATOM 557 O O . ASP A 1 71 ? 6.631 11.881 -0.470 1.00 57.44 71 ASP A O 1
ATOM 561 N N . ALA A 1 72 ? 8.762 12.109 -0.016 1.00 55.03 72 ALA A N 1
ATOM 562 C CA . ALA A 1 72 ? 8.961 13.203 -0.983 1.00 55.03 72 ALA A CA 1
ATOM 563 C C . ALA A 1 72 ? 8.514 12.895 -2.428 1.00 55.03 72 ALA A C 1
ATOM 565 O O . ALA A 1 72 ? 8.204 13.825 -3.180 1.00 55.03 72 ALA A O 1
ATOM 566 N N . ILE A 1 73 ? 8.452 11.616 -2.814 1.00 59.66 73 ILE A N 1
ATOM 567 C CA . ILE A 1 73 ? 7.971 11.179 -4.137 1.00 59.66 73 ILE A CA 1
ATOM 568 C C . ILE A 1 73 ? 6.443 10.990 -4.143 1.00 59.66 73 ILE A C 1
ATOM 570 O O . ILE A 1 73 ? 5.810 11.051 -5.197 1.00 59.66 73 ILE A O 1
ATOM 574 N N . LEU A 1 74 ? 5.830 10.843 -2.965 1.00 63.47 74 LEU A N 1
ATOM 575 C CA . LEU A 1 74 ? 4.402 10.583 -2.773 1.00 63.47 74 LEU A CA 1
ATOM 576 C C . LEU A 1 74 ? 3.653 11.694 -2.007 1.00 63.47 74 LEU A C 1
ATOM 578 O O . LEU A 1 74 ? 2.431 11.691 -1.984 1.00 63.47 74 LEU A O 1
ATOM 582 N N . SER A 1 75 ? 4.320 12.668 -1.396 1.00 52.09 75 SER A N 1
ATOM 583 C CA . SER A 1 75 ? 3.754 13.527 -0.343 1.00 52.09 75 SER A CA 1
ATOM 584 C C . SER A 1 75 ? 3.619 14.989 -0.733 1.00 52.09 75 SER A C 1
ATOM 586 O O . SER A 1 75 ? 3.189 15.797 0.089 1.00 52.09 75 SER A O 1
ATOM 588 N N . ARG A 1 76 ? 3.939 15.362 -1.982 1.00 48.47 76 ARG A N 1
ATOM 589 C CA . ARG A 1 76 ? 3.878 16.773 -2.410 1.00 48.47 76 ARG A CA 1
ATOM 590 C C . ARG A 1 76 ? 2.475 17.393 -2.326 1.00 48.47 76 ARG A C 1
ATOM 592 O O . ARG A 1 76 ? 2.353 18.606 -2.452 1.00 48.47 76 ARG A O 1
ATOM 599 N N . SER A 1 77 ? 1.434 16.609 -2.054 1.00 42.12 77 SER A N 1
ATOM 600 C CA . SER A 1 77 ? 0.112 17.110 -1.689 1.00 42.12 77 SER A CA 1
ATOM 601 C C . SER A 1 77 ? -0.488 16.301 -0.538 1.00 42.12 77 SER A C 1
ATOM 603 O O . SER A 1 77 ? -0.472 15.070 -0.555 1.00 42.12 77 SER A O 1
ATOM 605 N N . LEU A 1 78 ? -1.045 17.013 0.449 1.00 43.75 78 LEU A N 1
ATOM 606 C CA . LEU A 1 78 ? -1.923 16.468 1.488 1.00 43.75 78 LEU A CA 1
ATOM 607 C C . LEU A 1 78 ? -2.916 15.458 0.876 1.00 43.75 78 LEU A C 1
ATOM 609 O O . LEU A 1 78 ? -3.548 15.752 -0.137 1.00 43.75 78 LEU A O 1
ATOM 613 N N . ASN A 1 79 ? -3.077 14.300 1.527 1.00 59.38 79 ASN A N 1
ATOM 614 C CA . ASN A 1 79 ? -4.019 13.219 1.188 1.00 59.38 79 ASN A CA 1
ATOM 615 C C . ASN A 1 79 ? -3.641 12.332 -0.016 1.00 59.38 79 ASN A C 1
ATOM 617 O O . ASN A 1 79 ? -4.429 12.169 -0.954 1.00 59.38 79 ASN A O 1
ATOM 621 N N . ASN A 1 80 ? -2.479 11.667 0.037 1.00 80.19 80 ASN A N 1
ATOM 622 C CA . ASN A 1 80 ? -2.114 10.643 -0.951 1.00 80.19 80 ASN A CA 1
ATOM 623 C C . ASN A 1 80 ? -2.521 9.201 -0.586 1.00 80.19 80 ASN A C 1
ATOM 625 O O . ASN A 1 80 ? -1.940 8.231 -1.073 1.00 80.19 80 ASN A O 1
ATOM 629 N N . ASP A 1 81 ? -3.560 9.032 0.230 1.00 89.62 81 ASP A N 1
ATOM 630 C CA . ASP A 1 81 ? -4.039 7.709 0.645 1.00 89.62 81 ASP A CA 1
ATOM 631 C C . ASP A 1 81 ? -4.317 6.787 -0.550 1.00 89.62 81 ASP A C 1
ATOM 633 O O . ASP A 1 81 ? -4.116 5.583 -0.474 1.00 89.62 81 ASP A O 1
ATOM 637 N N . GLN A 1 82 ? -4.727 7.352 -1.690 1.00 91.44 82 GLN A N 1
ATOM 638 C CA . GLN A 1 82 ? -4.949 6.592 -2.918 1.00 91.44 82 GLN A CA 1
ATOM 639 C C . GLN A 1 82 ? -3.695 5.909 -3.458 1.00 91.44 82 GLN A C 1
ATOM 641 O O . GLN A 1 82 ? -3.789 4.739 -3.826 1.00 91.44 82 GLN A O 1
ATOM 646 N N . VAL A 1 83 ? -2.548 6.598 -3.522 1.00 90.75 83 VAL A N 1
ATOM 647 C CA . VAL A 1 83 ? -1.321 5.951 -4.005 1.00 90.75 83 VAL A CA 1
ATOM 648 C C . VAL A 1 83 ? -0.852 4.925 -2.985 1.00 90.75 83 VAL A C 1
ATOM 650 O O . VAL A 1 83 ? -0.610 3.791 -3.385 1.00 90.75 83 VAL A O 1
ATOM 653 N N . TYR A 1 84 ? -0.809 5.273 -1.691 1.00 91.50 84 TYR A N 1
ATOM 654 C CA . TYR A 1 84 ? -0.405 4.330 -0.638 1.00 91.50 84 TYR A CA 1
ATOM 655 C C . TYR A 1 84 ? -1.264 3.066 -0.636 1.00 91.50 84 TYR A C 1
ATOM 657 O O . TYR A 1 84 ? -0.744 1.976 -0.473 1.00 91.50 84 TYR A O 1
ATOM 665 N N . LEU A 1 85 ? -2.576 3.178 -0.845 1.00 94.19 85 LEU A N 1
ATOM 666 C CA . LEU A 1 85 ? -3.438 2.003 -0.943 1.00 94.19 85 LEU A CA 1
ATOM 667 C C . LEU A 1 85 ? -3.225 1.229 -2.252 1.00 94.19 85 LEU A C 1
ATOM 669 O O . LEU A 1 85 ? -3.272 0.002 -2.252 1.00 94.19 85 LEU A O 1
ATOM 673 N N . ALA A 1 86 ? -2.987 1.921 -3.370 1.00 95.44 86 ALA A N 1
ATOM 674 C CA . ALA A 1 86 ? -2.760 1.269 -4.655 1.00 95.44 86 ALA A CA 1
ATOM 675 C C . ALA A 1 86 ? -1.482 0.418 -4.668 1.00 95.44 86 ALA A C 1
ATOM 677 O O . ALA A 1 86 ? -1.469 -0.624 -5.325 1.00 95.44 86 ALA A O 1
ATOM 678 N N . THR A 1 87 ? -0.438 0.818 -3.935 1.00 95.12 87 THR A N 1
ATOM 679 C CA . THR A 1 87 ? 0.835 0.081 -3.876 1.00 95.12 87 THR A CA 1
ATOM 680 C C . THR A 1 87 ? 0.707 -1.308 -3.248 1.00 95.12 87 THR A C 1
ATOM 682 O O . THR A 1 87 ? 1.515 -2.173 -3.560 1.00 95.12 87 THR A O 1
ATOM 685 N N . HIS A 1 88 ? -0.341 -1.593 -2.462 1.00 96.00 88 HIS A N 1
ATOM 686 C CA . HIS A 1 88 ? -0.577 -2.937 -1.901 1.00 96.00 88 HIS A CA 1
ATOM 687 C C . HIS A 1 88 ? -0.789 -4.019 -2.972 1.00 96.00 88 HIS A C 1
ATOM 689 O O . HIS A 1 88 ? -0.576 -5.206 -2.715 1.00 96.00 88 HIS A O 1
ATOM 695 N N . TRP A 1 89 ? -1.184 -3.625 -4.185 1.00 97.44 89 TRP A N 1
ATOM 696 C CA . TRP A 1 89 ? -1.309 -4.520 -5.341 1.00 97.44 89 TRP A CA 1
ATOM 697 C C . TRP A 1 89 ? -0.051 -4.573 -6.215 1.00 97.44 89 TRP A C 1
ATOM 699 O O . TRP A 1 89 ? -0.084 -5.133 -7.306 1.00 97.44 89 TRP A O 1
ATOM 709 N N . PHE A 1 90 ? 1.057 -3.999 -5.759 1.00 97.50 90 PHE A N 1
ATOM 710 C CA . PHE A 1 90 ? 2.347 -4.069 -6.430 1.00 97.50 90 PHE A CA 1
ATOM 711 C C . PHE A 1 90 ? 3.349 -4.827 -5.560 1.00 97.50 90 PHE A C 1
ATOM 713 O O . PHE A 1 90 ? 3.234 -4.882 -4.336 1.00 97.50 90 PHE A O 1
ATOM 720 N N . HIS A 1 91 ? 4.345 -5.418 -6.210 1.00 97.69 91 HIS A N 1
ATOM 721 C CA . HIS A 1 91 ? 5.603 -5.779 -5.577 1.00 97.69 91 HIS A CA 1
ATOM 722 C C . HIS A 1 91 ? 6.492 -4.535 -5.585 1.00 97.69 91 HIS A C 1
ATOM 724 O O . HIS A 1 91 ? 6.949 -4.082 -6.639 1.00 97.69 91 HIS A O 1
ATOM 730 N N . CYS A 1 92 ? 6.639 -3.925 -4.412 1.00 97.12 92 CYS A N 1
ATOM 731 C CA . CYS A 1 92 ? 7.353 -2.670 -4.238 1.00 97.12 92 CYS A CA 1
ATOM 732 C C . CYS A 1 92 ? 8.822 -2.941 -3.924 1.00 97.12 92 CYS A C 1
ATOM 734 O O . CYS A 1 92 ? 9.149 -3.590 -2.934 1.00 97.12 92 CYS A O 1
ATOM 736 N N . VAL A 1 93 ? 9.706 -2.414 -4.761 1.00 96.69 93 VAL A N 1
ATOM 737 C CA . VAL A 1 93 ? 11.149 -2.625 -4.680 1.00 96.69 93 VAL A CA 1
ATOM 738 C C . VAL A 1 93 ? 11.841 -1.279 -4.553 1.00 96.69 93 VAL A C 1
ATOM 740 O O . VAL A 1 93 ? 11.516 -0.350 -5.286 1.00 96.69 93 VAL A O 1
ATOM 743 N N . LYS A 1 94 ? 12.801 -1.178 -3.640 1.00 94.81 94 LYS A N 1
ATOM 744 C CA . LYS A 1 94 ? 13.620 0.006 -3.425 1.00 94.81 94 LYS A CA 1
ATOM 745 C C . LYS A 1 94 ? 15.089 -0.332 -3.649 1.00 94.81 94 LYS A C 1
ATOM 747 O O . LYS A 1 94 ? 15.618 -1.267 -3.053 1.00 94.81 94 LYS A O 1
ATOM 752 N N . LEU A 1 95 ? 15.717 0.431 -4.532 1.00 94.56 95 LEU A N 1
ATOM 753 C CA . LEU A 1 95 ? 17.069 0.219 -5.029 1.00 94.56 95 LEU A CA 1
ATOM 754 C C . LEU A 1 95 ? 17.993 1.352 -4.585 1.00 94.56 95 LEU A C 1
ATOM 756 O O . LEU A 1 95 ? 17.574 2.510 -4.517 1.00 94.56 95 LEU A O 1
ATOM 760 N N . ASP A 1 96 ? 19.262 1.020 -4.349 1.00 93.06 96 ASP A N 1
ATOM 761 C CA . ASP A 1 96 ? 20.316 2.005 -4.091 1.00 93.06 96 ASP A CA 1
ATOM 762 C C . ASP A 1 96 ? 20.513 2.922 -5.318 1.00 93.06 96 ASP A C 1
ATOM 764 O O . ASP A 1 96 ? 20.185 2.576 -6.451 1.00 93.06 96 ASP A O 1
ATOM 768 N N . ARG A 1 97 ? 21.101 4.098 -5.114 1.00 92.56 97 ARG A N 1
ATOM 769 C CA . ARG A 1 97 ? 21.584 4.991 -6.170 1.00 92.56 97 ARG A CA 1
ATOM 770 C C . ARG A 1 97 ? 22.607 4.324 -7.096 1.00 92.56 97 ARG A C 1
ATOM 772 O O . ARG A 1 97 ? 22.629 4.662 -8.280 1.00 92.56 97 ARG A O 1
ATOM 779 N N . ARG A 1 98 ? 23.438 3.408 -6.582 1.00 94.31 98 ARG A N 1
ATOM 780 C CA . ARG A 1 98 ? 24.510 2.744 -7.354 1.00 94.31 98 ARG A CA 1
ATOM 781 C C . ARG A 1 98 ? 24.008 1.999 -8.592 1.00 94.31 98 ARG A C 1
ATOM 783 O O . ARG A 1 98 ? 24.779 1.779 -9.513 1.00 94.31 98 ARG A O 1
ATOM 790 N N . VAL A 1 99 ? 22.708 1.705 -8.685 1.00 95.62 99 VAL A N 1
ATOM 791 C CA . VAL A 1 99 ? 22.102 1.105 -9.887 1.00 95.62 99 VAL A CA 1
ATOM 792 C C . VAL A 1 99 ? 22.256 1.940 -11.164 1.00 95.62 99 VAL A C 1
ATOM 794 O O . VAL A 1 99 ? 22.028 1.423 -12.252 1.00 95.62 99 VAL A O 1
ATOM 797 N N . ILE A 1 100 ? 22.626 3.221 -11.059 1.00 95.31 100 ILE A N 1
ATOM 798 C CA . ILE A 1 100 ? 22.919 4.081 -12.218 1.00 95.31 100 ILE A CA 1
ATOM 799 C C . ILE A 1 100 ? 24.307 3.796 -12.797 1.00 95.31 100 ILE A C 1
ATOM 801 O O . ILE A 1 100 ? 24.555 4.103 -13.959 1.00 95.31 100 ILE A O 1
ATOM 805 N N . GLU A 1 101 ? 25.220 3.219 -12.021 1.00 95.25 101 GLU A N 1
ATOM 806 C CA . GLU A 1 101 ? 26.585 2.969 -12.475 1.00 95.25 101 GLU A CA 1
ATOM 807 C C . GLU A 1 101 ? 26.573 1.976 -13.650 1.00 95.25 101 GLU A C 1
ATOM 809 O O . GLU A 1 101 ? 25.898 0.949 -13.561 1.00 95.25 101 GLU A O 1
ATOM 814 N N . PRO A 1 102 ? 27.294 2.239 -14.759 1.00 95.94 102 PRO A N 1
ATOM 815 C CA . PRO A 1 102 ? 27.256 1.382 -15.950 1.00 95.94 102 PRO A CA 1
ATOM 816 C C . PRO A 1 102 ? 27.668 -0.078 -15.723 1.00 95.94 102 PRO A C 1
ATOM 818 O O . PRO A 1 102 ? 27.298 -0.948 -16.518 1.00 95.94 102 PRO A O 1
ATOM 821 N N . THR A 1 103 ? 28.447 -0.315 -14.665 1.00 95.94 103 THR A N 1
ATOM 822 C CA . THR A 1 103 ? 28.938 -1.615 -14.196 1.00 95.94 103 THR A CA 1
ATOM 823 C C . THR A 1 103 ? 27.924 -2.366 -13.336 1.00 95.94 103 THR A C 1
ATOM 825 O O . THR A 1 103 ? 28.093 -3.558 -13.118 1.00 95.94 103 THR A O 1
ATOM 828 N N . HIS A 1 104 ? 26.871 -1.707 -12.845 1.00 97.19 104 HIS A N 1
ATOM 829 C CA . HIS A 1 104 ? 25.910 -2.336 -11.949 1.00 97.19 104 HIS A CA 1
ATOM 830 C C . HIS A 1 104 ? 25.038 -3.369 -12.699 1.00 97.19 104 HIS A C 1
ATOM 832 O O . HIS A 1 104 ? 24.517 -3.048 -13.775 1.00 97.19 104 HIS A O 1
ATOM 838 N N . PRO A 1 105 ? 24.763 -4.559 -12.123 1.00 97.25 105 PRO A N 1
ATOM 839 C CA . PRO A 1 105 ? 23.959 -5.613 -12.757 1.00 97.25 105 PRO A CA 1
ATOM 840 C C . PRO A 1 105 ? 22.612 -5.131 -13.306 1.00 97.25 105 PRO A C 1
ATOM 842 O O . PRO A 1 105 ? 22.210 -5.458 -14.419 1.00 97.25 105 PRO A O 1
ATOM 845 N N . TRP A 1 106 ? 21.928 -4.283 -12.535 1.00 97.50 106 TRP A N 1
ATOM 846 C CA . TRP A 1 106 ? 20.612 -3.728 -12.872 1.00 97.50 106 TRP A CA 1
ATOM 847 C C . TRP A 1 106 ? 20.622 -2.411 -13.664 1.00 97.50 106 TRP A C 1
ATOM 849 O O . TRP A 1 106 ? 19.570 -1.790 -13.832 1.00 97.50 106 TRP A O 1
ATOM 859 N N . HIS A 1 107 ? 21.778 -1.980 -14.176 1.00 96.94 107 HIS A N 1
ATOM 860 C CA . HIS A 1 107 ? 21.920 -0.706 -14.888 1.00 96.94 107 HIS A CA 1
ATOM 861 C C . HIS A 1 107 ? 20.997 -0.568 -16.108 1.00 96.94 107 HIS A C 1
ATOM 863 O O . HIS A 1 107 ? 20.591 0.539 -16.456 1.00 96.94 107 HIS A O 1
ATOM 869 N N . ALA A 1 108 ? 20.605 -1.677 -16.745 1.00 96.44 108 ALA A N 1
ATOM 870 C CA . ALA A 1 108 ? 19.735 -1.659 -17.922 1.00 96.44 108 ALA A CA 1
ATOM 871 C C . ALA A 1 108 ? 18.390 -0.930 -17.700 1.00 96.44 108 ALA A C 1
ATOM 873 O O . ALA A 1 108 ? 17.844 -0.375 -18.652 1.00 96.44 108 ALA A O 1
ATOM 874 N N . LEU A 1 109 ? 17.872 -0.876 -16.464 1.00 95.69 109 LEU A N 1
ATOM 875 C CA . LEU A 1 109 ? 16.659 -0.112 -16.125 1.00 95.69 109 LEU A CA 1
ATOM 876 C C . LEU A 1 109 ? 16.872 1.410 -16.076 1.00 95.69 109 LEU A C 1
ATOM 878 O O . LEU A 1 109 ? 15.907 2.172 -16.131 1.00 95.69 109 LEU A O 1
ATOM 882 N N . PHE A 1 110 ? 18.122 1.850 -15.950 1.00 96.06 110 PHE A N 1
ATOM 883 C CA . PHE A 1 110 ? 18.511 3.220 -15.616 1.00 96.06 110 PHE A CA 1
ATOM 884 C C . PHE A 1 110 ? 19.517 3.813 -16.611 1.00 96.06 110 PHE A C 1
ATOM 886 O O . PHE A 1 110 ? 20.123 4.838 -16.324 1.00 96.06 110 PHE A O 1
ATOM 893 N N . SER A 1 111 ? 19.661 3.208 -17.790 1.00 93.62 111 SER A N 1
ATOM 894 C CA . SER A 1 111 ? 20.630 3.588 -18.829 1.00 93.62 111 SER A CA 1
ATOM 895 C C . SER A 1 111 ? 20.305 4.892 -19.572 1.00 93.62 111 SER A C 1
ATOM 897 O O . SER A 1 111 ? 21.057 5.312 -20.449 1.00 93.62 111 SER A O 1
ATOM 899 N N . GLN A 1 112 ? 19.179 5.533 -19.254 1.00 92.31 112 GLN A N 1
ATOM 900 C CA . GLN A 1 112 ? 18.760 6.791 -19.870 1.00 92.31 112 GLN A CA 1
ATOM 901 C C . GLN A 1 112 ? 19.612 7.962 -19.364 1.00 92.31 112 GLN A C 1
ATOM 903 O O . GLN A 1 112 ? 20.014 7.976 -18.204 1.00 92.31 112 GLN A O 1
ATOM 908 N N . GLU A 1 113 ? 19.794 8.994 -20.197 1.00 89.50 113 GLU A N 1
ATOM 909 C CA . GLU A 1 113 ? 20.537 10.219 -19.838 1.00 89.50 113 GLU A CA 1
ATOM 910 C C . GLU A 1 113 ? 20.025 10.857 -18.534 1.00 89.50 113 GLU A C 1
ATOM 912 O O . GLU A 1 113 ? 20.795 11.370 -17.725 1.00 89.50 113 GLU A O 1
ATOM 917 N N . LYS A 1 114 ? 18.708 10.781 -18.304 1.00 91.06 114 LYS A N 1
ATOM 918 C CA . LYS A 1 114 ? 18.053 11.168 -17.051 1.00 91.06 114 LYS A CA 1
ATOM 919 C C . LYS A 1 114 ? 17.417 9.929 -16.419 1.00 91.06 114 LYS A C 1
ATOM 921 O O . LYS A 1 114 ? 16.260 9.631 -16.721 1.00 91.06 114 LYS A O 1
ATOM 926 N N . PRO A 1 115 ? 18.145 9.199 -15.553 1.00 93.12 115 PRO A N 1
ATOM 927 C CA . PRO A 1 115 ? 17.657 7.950 -14.990 1.00 93.12 115 PRO A CA 1
ATOM 928 C C . PRO A 1 115 ? 16.375 8.152 -14.174 1.00 93.12 115 PRO A C 1
ATOM 930 O O . PRO A 1 115 ? 16.345 9.021 -13.289 1.00 93.12 115 PRO A O 1
ATOM 933 N N . PRO A 1 116 ? 15.334 7.329 -14.385 1.00 93.50 116 PRO A N 1
ATOM 934 C CA . PRO A 1 116 ? 14.097 7.444 -13.625 1.00 93.50 116 PRO A CA 1
ATOM 935 C C . PRO A 1 116 ? 14.336 7.254 -12.124 1.00 93.50 116 PRO A C 1
ATOM 937 O O . PRO A 1 116 ? 15.234 6.530 -11.690 1.00 93.50 116 PRO A O 1
ATOM 940 N N . HIS A 1 117 ? 13.526 7.934 -11.321 1.00 91.50 117 HIS A N 1
ATOM 941 C CA . HIS A 1 117 ? 13.461 7.783 -9.868 1.00 91.50 117 HIS A CA 1
ATOM 942 C C . HIS A 1 117 ? 12.429 6.736 -9.464 1.00 91.50 117 HIS A C 1
ATOM 944 O O . HIS A 1 117 ? 12.599 6.050 -8.464 1.00 91.50 117 HIS A O 1
ATOM 950 N N . LEU A 1 118 ? 11.353 6.622 -10.237 1.00 93.25 118 LEU A N 1
ATOM 951 C CA . LEU A 1 118 ? 10.276 5.679 -9.996 1.00 93.25 118 LEU A CA 1
ATOM 952 C C . LEU A 1 118 ? 9.923 5.002 -11.319 1.00 93.25 118 LEU A C 1
ATOM 954 O O . LEU A 1 118 ? 9.889 5.648 -12.360 1.00 93.25 118 LEU A O 1
ATOM 958 N N . ILE A 1 119 ? 9.665 3.704 -11.289 1.00 96.50 119 ILE A N 1
ATOM 959 C CA . ILE A 1 119 ? 9.249 2.932 -12.455 1.00 96.50 119 ILE A CA 1
ATOM 960 C C . ILE A 1 119 ? 8.019 2.123 -12.063 1.00 96.50 119 ILE A C 1
ATOM 962 O O . ILE A 1 119 ? 8.024 1.416 -11.055 1.00 96.50 119 ILE A O 1
ATOM 966 N N . VAL A 1 120 ? 6.969 2.208 -12.876 1.00 97.62 120 VAL A N 1
ATOM 967 C CA . VAL A 1 120 ? 5.795 1.336 -12.771 1.00 97.62 120 VAL A CA 1
ATOM 968 C C . VAL A 1 120 ? 5.847 0.356 -13.933 1.00 97.62 120 VAL A C 1
ATOM 970 O O . VAL A 1 120 ? 5.888 0.779 -15.087 1.00 97.62 120 VAL A O 1
ATOM 973 N N . ALA A 1 121 ? 5.837 -0.946 -13.658 1.00 98.00 121 ALA A N 1
ATOM 974 C CA . ALA A 1 121 ? 5.940 -1.952 -14.708 1.00 98.00 121 ALA A CA 1
ATOM 975 C C . ALA A 1 121 ? 4.944 -3.102 -14.537 1.00 98.00 121 ALA A C 1
ATOM 977 O O . ALA A 1 121 ? 4.545 -3.462 -13.427 1.00 98.00 121 ALA A O 1
ATOM 978 N N . THR A 1 122 ? 4.537 -3.689 -15.663 1.00 97.56 122 THR A N 1
ATOM 979 C CA . THR A 1 122 ? 3.818 -4.968 -15.671 1.00 97.56 122 THR A CA 1
ATOM 980 C C . THR A 1 122 ? 4.716 -6.096 -15.184 1.00 97.56 122 THR A C 1
ATOM 982 O O . THR A 1 122 ? 5.942 -5.988 -15.167 1.00 97.56 122 THR A O 1
ATOM 985 N N . TRP A 1 123 ? 4.093 -7.210 -14.820 1.00 94.81 123 TRP A N 1
ATOM 986 C CA . TRP A 1 123 ? 4.783 -8.405 -14.340 1.00 94.81 123 TRP A CA 1
ATOM 987 C C . TRP A 1 123 ? 5.854 -8.921 -15.315 1.00 94.81 123 TRP A C 1
ATOM 989 O O . TRP A 1 123 ? 6.919 -9.373 -14.909 1.00 94.81 123 TRP A O 1
ATOM 999 N N . ASP A 1 124 ? 5.579 -8.847 -16.616 1.00 93.00 124 ASP A N 1
ATOM 1000 C CA . ASP A 1 124 ? 6.478 -9.287 -17.692 1.00 93.00 124 ASP A CA 1
ATOM 1001 C C . ASP A 1 124 ? 7.440 -8.195 -18.176 1.00 93.00 124 ASP A C 1
ATOM 1003 O O . ASP A 1 124 ? 8.156 -8.414 -19.145 1.00 93.00 124 ASP A O 1
ATOM 1007 N N . GLY A 1 125 ? 7.398 -6.989 -17.603 1.00 94.38 125 GLY A N 1
ATOM 1008 C CA . GLY A 1 125 ? 8.185 -5.858 -18.097 1.00 94.38 125 GLY A CA 1
ATOM 1009 C C . GLY A 1 125 ? 7.862 -5.433 -19.537 1.00 94.38 125 GLY A C 1
ATOM 1010 O O . GLY A 1 125 ? 8.609 -4.646 -20.109 1.00 94.38 125 GLY A O 1
ATOM 1011 N N . LYS A 1 126 ? 6.767 -5.912 -20.152 1.00 95.19 126 LYS A N 1
ATOM 1012 C CA . LYS A 1 126 ? 6.358 -5.481 -21.507 1.00 95.19 126 LYS A CA 1
ATOM 1013 C C . LYS A 1 126 ? 5.831 -4.052 -21.527 1.00 95.19 126 LYS A C 1
ATOM 1015 O O . LYS A 1 126 ? 5.836 -3.397 -22.563 1.00 95.19 126 LYS A O 1
ATOM 1020 N N . PHE A 1 127 ? 5.317 -3.585 -20.396 1.00 96.56 127 PHE A N 1
ATOM 1021 C CA . PHE A 1 127 ? 4.954 -2.198 -20.186 1.00 96.56 127 PHE A CA 1
ATOM 1022 C C . PHE A 1 127 ? 5.770 -1.664 -19.014 1.00 96.56 127 PHE A C 1
ATOM 1024 O O . PHE A 1 127 ? 5.670 -2.188 -17.906 1.00 96.56 127 PHE A O 1
ATOM 1031 N N . ILE A 1 128 ? 6.552 -0.622 -19.278 1.00 97.12 128 ILE A N 1
ATOM 1032 C CA . ILE A 1 128 ? 7.388 0.082 -18.308 1.00 97.12 128 ILE A CA 1
ATOM 1033 C C . ILE A 1 128 ? 7.082 1.568 -18.466 1.00 97.12 128 ILE A C 1
ATOM 1035 O O . ILE A 1 128 ? 7.140 2.094 -19.575 1.00 97.12 128 ILE A O 1
ATOM 1039 N N . ASP A 1 129 ? 6.731 2.224 -17.366 1.00 96.94 12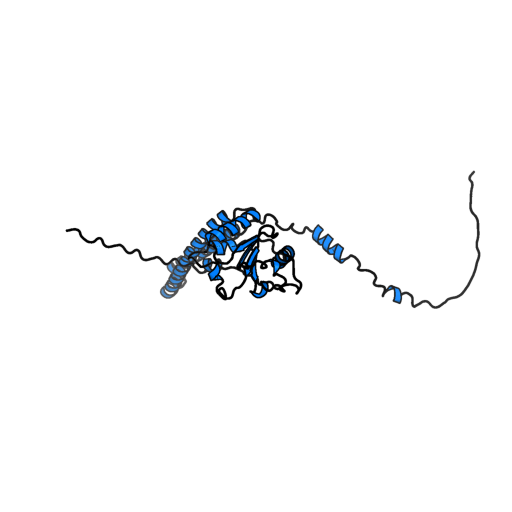9 ASP A N 1
ATOM 1040 C CA . ASP A 1 129 ? 6.415 3.650 -17.316 1.00 96.94 129 ASP A CA 1
ATOM 1041 C C . ASP A 1 129 ? 7.394 4.342 -16.351 1.00 96.94 129 ASP A C 1
ATOM 1043 O O . ASP A 1 129 ? 7.254 4.200 -15.127 1.00 96.94 129 ASP A O 1
ATOM 1047 N N . PRO A 1 130 ? 8.447 4.994 -16.877 1.00 95.94 130 PRO A N 1
ATOM 1048 C CA . PRO A 1 130 ? 9.467 5.657 -16.074 1.00 95.94 130 PRO A CA 1
ATOM 1049 C C . PRO A 1 130 ? 9.019 7.052 -15.615 1.00 95.94 130 PRO A C 1
ATOM 1051 O O . PRO A 1 130 ? 8.380 7.802 -16.349 1.00 95.94 130 PRO A O 1
A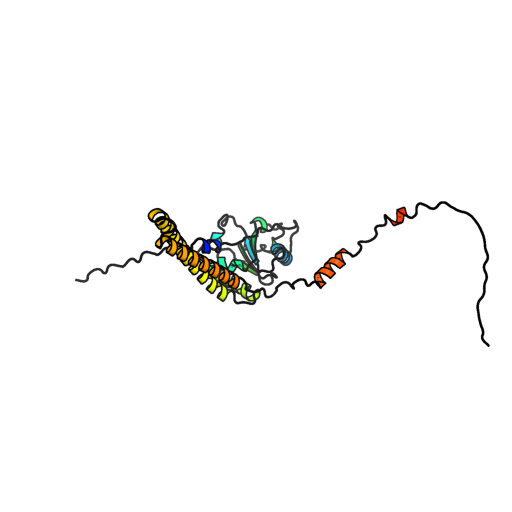TOM 1054 N N . PHE A 1 131 ? 9.425 7.433 -14.406 1.00 91.94 131 PHE A N 1
ATOM 1055 C CA . PHE A 1 131 ? 9.135 8.724 -13.789 1.00 91.94 131 PHE A CA 1
ATOM 1056 C C . PHE A 1 131 ? 10.408 9.358 -13.229 1.00 91.94 131 PHE A C 1
ATOM 1058 O O . PHE A 1 131 ? 11.156 8.729 -12.482 1.00 91.94 131 PHE A O 1
ATOM 1065 N N . ASP A 1 132 ? 10.627 10.631 -13.541 1.00 87.69 132 ASP A N 1
ATOM 1066 C CA . ASP A 1 132 ? 11.813 11.410 -13.162 1.00 87.69 132 ASP A CA 1
ATOM 1067 C C . ASP A 1 132 ? 11.715 12.071 -11.770 1.00 87.69 132 ASP A C 1
ATOM 1069 O O . ASP A 1 132 ? 12.647 12.739 -11.330 1.00 87.69 132 ASP A O 1
ATOM 1073 N N . GLY A 1 133 ? 10.588 11.908 -11.069 1.00 82.00 133 GLY A N 1
ATOM 1074 C CA . GLY A 1 133 ? 10.326 12.525 -9.765 1.00 82.00 133 GLY A CA 1
ATOM 1075 C C . GLY A 1 133 ? 9.626 13.889 -9.832 1.00 82.00 133 GLY A C 1
ATOM 1076 O O . GLY A 1 133 ? 9.354 14.481 -8.784 1.00 82.00 133 GLY A O 1
ATOM 1077 N N . ARG A 1 134 ? 9.312 14.407 -11.029 1.00 82.62 134 ARG A N 1
ATOM 1078 C CA . ARG A 1 134 ? 8.570 15.670 -11.224 1.00 82.62 134 ARG A CA 1
ATOM 1079 C C . ARG A 1 134 ? 7.087 15.458 -11.527 1.00 82.62 134 ARG A C 1
ATOM 1081 O O . ARG A 1 134 ? 6.343 16.427 -11.673 1.00 82.62 134 ARG A O 1
ATOM 1088 N N . GLN A 1 135 ? 6.644 14.209 -11.621 1.00 85.50 135 GLN A N 1
ATOM 1089 C CA . GLN A 1 135 ? 5.272 13.863 -11.963 1.00 85.50 135 GLN A CA 1
ATOM 1090 C C . GLN A 1 135 ? 4.255 14.325 -10.918 1.00 85.50 135 GLN A C 1
ATOM 1092 O O . GLN A 1 135 ? 4.507 14.329 -9.713 1.00 85.50 135 GLN A O 1
ATOM 1097 N N . THR A 1 136 ? 3.046 14.636 -11.385 1.00 85.69 136 THR A N 1
ATOM 1098 C CA . THR A 1 136 ? 1.908 14.874 -10.492 1.00 85.69 136 THR A CA 1
ATOM 1099 C C . THR A 1 136 ? 1.362 13.554 -9.941 1.00 85.69 136 THR A C 1
ATOM 1101 O O . THR A 1 136 ? 1.438 12.510 -10.597 1.00 85.69 136 THR A O 1
ATOM 1104 N N . GLN A 1 137 ? 0.713 13.607 -8.774 1.00 84.44 137 GLN A N 1
ATOM 1105 C CA . GLN A 1 137 ? 0.002 12.461 -8.192 1.00 84.44 137 GLN A CA 1
ATOM 1106 C C . GLN A 1 137 ? -1.029 11.873 -9.167 1.00 84.44 137 GLN A C 1
ATOM 1108 O O . GLN A 1 137 ? -1.167 10.656 -9.277 1.00 84.44 137 GLN A O 1
ATOM 1113 N N . ARG A 1 138 ? -1.732 12.732 -9.919 1.00 89.00 138 ARG A N 1
ATOM 1114 C CA . ARG A 1 138 ? -2.699 12.306 -10.937 1.00 89.00 138 ARG A CA 1
ATOM 1115 C C . ARG A 1 138 ? -2.026 11.467 -12.020 1.00 89.00 138 ARG A C 1
ATOM 1117 O O . ARG A 1 138 ? -2.559 10.422 -12.380 1.00 89.00 138 ARG A O 1
ATOM 1124 N N . THR A 1 139 ? -0.872 11.906 -12.519 1.00 91.25 139 THR A N 1
ATOM 1125 C CA . THR A 1 139 ? -0.111 11.180 -13.546 1.00 91.25 139 THR A CA 1
ATOM 1126 C C . THR A 1 139 ? 0.339 9.815 -13.028 1.00 91.25 139 THR A C 1
ATOM 1128 O O . THR A 1 139 ? 0.098 8.805 -13.689 1.00 91.25 139 THR A O 1
ATOM 1131 N N . LEU A 1 140 ? 0.894 9.765 -11.812 1.00 91.50 140 LEU A N 1
ATOM 1132 C CA . LEU A 1 140 ? 1.292 8.508 -11.176 1.00 91.50 140 LEU A CA 1
ATOM 1133 C C . LEU A 1 140 ? 0.096 7.559 -11.005 1.00 91.50 140 LEU A C 1
ATOM 1135 O O . LEU A 1 140 ? 0.148 6.406 -11.426 1.00 91.50 140 LEU A O 1
ATOM 1139 N N . MET A 1 141 ? -1.024 8.050 -10.470 1.00 93.06 141 MET A N 1
ATOM 1140 C CA . MET A 1 141 ? -2.238 7.248 -10.296 1.00 93.06 141 MET A CA 1
ATOM 1141 C C . MET A 1 141 ? -2.807 6.722 -11.617 1.00 93.06 141 MET A C 1
ATOM 1143 O O . MET A 1 141 ? -3.352 5.617 -11.646 1.00 93.06 141 MET A O 1
ATOM 1147 N N . LEU A 1 142 ? -2.713 7.478 -12.714 1.00 94.88 142 LEU A N 1
ATOM 1148 C CA . LEU A 1 142 ? -3.130 6.997 -14.035 1.00 94.88 142 LEU A CA 1
ATOM 1149 C C . LEU A 1 142 ? -2.269 5.816 -14.495 1.00 94.88 142 LEU A C 1
ATOM 1151 O O . LEU A 1 142 ? -2.818 4.837 -15.004 1.00 94.88 142 LEU A O 1
ATOM 1155 N N . SER A 1 143 ? -0.956 5.884 -14.275 1.00 96.50 143 SER A N 1
ATOM 1156 C CA . SER A 1 143 ? -0.028 4.799 -14.605 1.00 96.50 143 SER A CA 1
ATOM 1157 C C . SER A 1 143 ? -0.270 3.549 -13.758 1.00 96.50 143 SER A C 1
ATOM 1159 O O . SER A 1 143 ? -0.494 2.470 -14.313 1.00 96.50 143 SER A O 1
ATOM 1161 N N . LEU A 1 144 ? -0.380 3.704 -12.431 1.00 96.50 144 LEU A N 1
ATOM 1162 C CA . LEU A 1 144 ? -0.708 2.602 -11.519 1.00 96.50 144 LEU A CA 1
ATOM 1163 C C . LEU A 1 144 ? -2.005 1.903 -11.946 1.00 96.50 144 LEU A C 1
ATOM 1165 O O . LEU A 1 144 ? -2.031 0.691 -12.139 1.00 96.50 144 LEU A O 1
ATOM 1169 N N . ASN A 1 145 ? -3.077 2.663 -12.193 1.00 96.69 145 ASN A N 1
ATOM 1170 C CA . ASN A 1 145 ? -4.351 2.092 -12.638 1.00 96.69 145 ASN A CA 1
ATOM 1171 C C . ASN A 1 145 ? -4.255 1.402 -14.009 1.00 96.69 145 ASN A C 1
ATOM 1173 O O . ASN A 1 145 ? -4.932 0.397 -14.233 1.00 96.69 145 ASN A O 1
ATOM 1177 N N . ARG A 1 146 ? -3.433 1.919 -14.934 1.00 97.69 146 ARG A N 1
ATOM 1178 C CA . ARG A 1 146 ? -3.211 1.300 -16.249 1.00 97.69 146 ARG A CA 1
ATOM 1179 C C . ARG A 1 146 ? -2.572 -0.079 -16.100 1.00 97.69 146 ARG A C 1
ATOM 1181 O O . ARG A 1 146 ? -3.015 -1.010 -16.770 1.00 97.69 146 ARG A O 1
ATOM 1188 N N . VAL A 1 147 ? -1.581 -0.214 -15.220 1.00 97.94 147 VAL A N 1
ATOM 1189 C CA . VAL A 1 147 ? -0.938 -1.502 -14.929 1.00 97.94 147 VAL A CA 1
ATOM 1190 C C . VAL A 1 147 ? -1.886 -2.438 -14.184 1.00 97.94 147 VAL A C 1
ATOM 1192 O O . VAL A 1 147 ? -2.096 -3.563 -14.631 1.00 97.94 147 VAL A O 1
ATOM 1195 N N . LEU A 1 148 ? -2.564 -1.965 -13.134 1.00 97.56 148 LEU A N 1
ATOM 1196 C CA . LEU A 1 148 ? -3.518 -2.787 -12.381 1.00 97.56 148 LEU A CA 1
ATOM 1197 C C . LEU A 1 148 ? -4.644 -3.337 -13.265 1.00 97.56 148 LEU A C 1
ATOM 1199 O O . LEU A 1 148 ? -5.005 -4.505 -13.146 1.00 97.56 148 LEU A O 1
ATOM 1203 N N . LYS A 1 149 ? -5.159 -2.539 -14.210 1.00 97.12 149 LYS A N 1
ATOM 1204 C CA . LYS A 1 149 ? -6.176 -2.988 -15.176 1.00 97.12 149 LYS A CA 1
ATOM 1205 C C . LYS A 1 149 ? -5.678 -4.132 -16.072 1.00 97.12 149 LYS A C 1
ATOM 1207 O O . LYS A 1 149 ? -6.479 -4.980 -16.468 1.00 97.12 149 LYS A O 1
ATOM 1212 N N . LYS A 1 150 ? -4.384 -4.145 -16.412 1.00 96.56 150 LYS A N 1
ATOM 1213 C CA . LYS A 1 150 ? -3.757 -5.188 -17.240 1.00 96.56 150 LYS A CA 1
ATOM 1214 C C . LYS A 1 150 ? -3.459 -6.464 -16.456 1.00 96.56 150 LYS A C 1
ATOM 1216 O O . LYS A 1 150 ? -3.559 -7.537 -17.037 1.00 96.56 150 LYS A O 1
ATOM 1221 N N . GLU A 1 151 ? -3.118 -6.354 -15.173 1.00 96.88 151 GLU A N 1
ATOM 1222 C CA . GLU A 1 151 ? -2.657 -7.492 -14.361 1.00 96.88 151 GLU A CA 1
ATOM 1223 C C . GLU A 1 151 ? -3.765 -8.162 -13.541 1.00 96.88 151 GLU A C 1
ATOM 1225 O O . GLU A 1 151 ? -3.692 -9.360 -13.269 1.00 96.88 151 GLU A O 1
ATOM 1230 N N . TYR A 1 152 ? -4.827 -7.437 -13.180 1.00 97.50 152 TYR A N 1
ATOM 1231 C CA . TYR A 1 152 ? -5.886 -7.940 -12.301 1.00 97.50 152 TYR A CA 1
ATOM 1232 C C . TYR A 1 152 ? -7.224 -8.131 -13.015 1.00 97.50 152 TYR A C 1
ATOM 1234 O O . TYR A 1 152 ? -7.570 -7.419 -13.964 1.00 97.50 152 TYR A O 1
ATOM 1242 N N . LYS A 1 153 ? -7.989 -9.137 -12.572 1.00 96.81 153 LYS A N 1
ATOM 1243 C CA . LYS A 1 153 ? -9.312 -9.453 -13.131 1.00 96.81 153 LYS A CA 1
ATOM 1244 C C . LYS A 1 153 ? -10.357 -8.433 -12.684 1.00 96.81 153 LYS A C 1
ATOM 1246 O O . LYS A 1 153 ? -11.166 -8.001 -13.503 1.00 96.81 153 LYS A O 1
ATOM 1251 N N . LEU A 1 154 ? -10.331 -8.055 -11.406 1.00 96.88 154 LEU A N 1
ATOM 1252 C CA . LEU A 1 154 ? -11.276 -7.109 -10.814 1.00 96.88 154 LEU A CA 1
ATOM 1253 C C . LEU A 1 154 ? -10.809 -5.651 -10.957 1.00 96.88 154 LEU A C 1
ATOM 1255 O O . LEU A 1 154 ? -9.622 -5.359 -11.080 1.00 96.88 154 LEU A O 1
ATOM 1259 N N . ASP A 1 155 ? -11.765 -4.718 -10.929 1.00 96.69 155 ASP A N 1
ATOM 1260 C CA . ASP A 1 155 ? -11.510 -3.281 -11.084 1.00 96.69 155 ASP A CA 1
ATOM 1261 C C . ASP A 1 155 ? -10.884 -2.674 -9.813 1.00 96.69 155 ASP A C 1
ATOM 1263 O O . ASP A 1 155 ? -11.572 -2.385 -8.825 1.00 96.69 155 ASP A O 1
ATOM 1267 N N . ALA A 1 156 ? -9.573 -2.434 -9.876 1.00 96.31 156 ALA A N 1
ATOM 1268 C CA . ALA A 1 156 ? -8.801 -1.829 -8.797 1.00 96.31 156 ALA A CA 1
ATOM 1269 C C . ALA A 1 156 ? -9.276 -0.418 -8.415 1.00 96.31 156 ALA A C 1
ATOM 1271 O O . ALA A 1 156 ? -9.288 -0.076 -7.236 1.00 96.31 156 ALA A O 1
ATOM 1272 N N . LYS A 1 157 ? -9.739 0.402 -9.369 1.00 95.06 157 LYS A N 1
ATOM 1273 C CA . LYS A 1 157 ? -10.193 1.777 -9.093 1.00 95.06 157 LYS A CA 1
ATOM 1274 C C . LYS A 1 157 ? -11.466 1.771 -8.244 1.00 95.06 157 LYS A C 1
ATOM 1276 O O . LYS A 1 157 ? -11.617 2.575 -7.315 1.00 95.06 157 LYS A O 1
ATOM 1281 N N . ARG A 1 158 ? -12.384 0.843 -8.536 1.00 96.44 158 ARG A N 1
ATOM 1282 C CA . ARG A 1 158 ? -13.590 0.618 -7.719 1.00 96.44 158 ARG A CA 1
ATOM 1283 C C . ARG A 1 158 ? -13.229 0.083 -6.336 1.00 96.44 158 ARG A C 1
ATOM 1285 O O . ARG A 1 158 ? -13.804 0.547 -5.351 1.00 96.44 158 ARG A O 1
ATOM 1292 N N . ALA A 1 159 ? -12.293 -0.863 -6.253 1.00 97.19 159 ALA A N 1
ATOM 1293 C CA . ALA A 1 159 ? -11.828 -1.402 -4.977 1.00 97.19 159 ALA A CA 1
ATOM 1294 C C . ALA A 1 159 ? -11.169 -0.324 -4.105 1.00 97.19 159 ALA A C 1
ATOM 1296 O O . ALA A 1 159 ? -11.550 -0.171 -2.947 1.00 97.19 159 ALA A O 1
ATOM 1297 N N . LEU A 1 160 ? -10.291 0.497 -4.683 1.00 95.56 160 LEU A N 1
ATOM 1298 C CA . LEU A 1 160 ? -9.621 1.617 -4.021 1.00 95.56 160 LEU A CA 1
ATOM 1299 C C . LEU A 1 160 ? -10.626 2.619 -3.441 1.00 95.56 160 LEU A C 1
ATOM 1301 O O . LEU A 1 160 ? -10.543 2.998 -2.276 1.00 95.56 160 LEU A O 1
ATOM 1305 N N . SER A 1 161 ? -11.638 2.987 -4.230 1.00 95.44 161 SER A N 1
ATOM 1306 C CA . SER A 1 161 ? -12.701 3.900 -3.788 1.00 95.44 161 SER A CA 1
ATOM 1307 C C . SER A 1 161 ? -13.490 3.340 -2.597 1.00 95.44 161 SER A C 1
ATOM 1309 O O . SER A 1 161 ? -13.869 4.085 -1.694 1.00 95.44 161 SER A O 1
ATOM 1311 N N . LYS A 1 162 ? -13.737 2.023 -2.569 1.00 97.06 162 LYS A N 1
ATOM 1312 C CA . LYS A 1 162 ? -14.363 1.346 -1.422 1.00 97.06 162 LYS A CA 1
ATOM 1313 C C . LYS A 1 162 ? -13.415 1.280 -0.223 1.00 97.06 162 LYS A C 1
ATOM 1315 O O . LYS A 1 162 ? -13.866 1.493 0.898 1.00 97.06 162 LYS A O 1
ATOM 1320 N N . TRP A 1 163 ? -12.127 1.034 -0.448 1.00 96.75 163 TRP A N 1
ATOM 1321 C CA . TRP A 1 163 ? -11.130 0.936 0.618 1.00 96.75 163 TRP A CA 1
ATOM 1322 C C . TRP A 1 163 ? -10.931 2.276 1.334 1.00 96.75 163 TRP A C 1
ATOM 1324 O O . TRP A 1 163 ? -10.930 2.308 2.559 1.00 96.75 163 TRP A O 1
ATOM 1334 N N . LEU A 1 164 ? -10.933 3.403 0.616 1.00 95.06 164 LEU A N 1
ATOM 1335 C CA . LEU A 1 164 ? -10.927 4.736 1.240 1.00 95.06 164 LEU A CA 1
ATOM 1336 C C . LEU A 1 164 ? -12.102 4.951 2.206 1.00 95.06 164 LEU A C 1
ATOM 1338 O O . LEU A 1 164 ? -11.921 5.512 3.284 1.00 95.06 164 LEU A O 1
ATOM 1342 N N . ARG A 1 165 ? -13.304 4.470 1.856 1.00 96.44 165 ARG A N 1
ATOM 1343 C CA . ARG A 1 165 ? -14.469 4.526 2.759 1.00 96.44 165 ARG A CA 1
ATOM 1344 C C . ARG A 1 165 ? -14.266 3.645 3.990 1.00 96.44 165 ARG A C 1
ATOM 1346 O O . ARG A 1 165 ? -14.706 4.011 5.076 1.00 96.44 165 ARG A O 1
ATOM 1353 N N . VAL A 1 166 ? -13.599 2.500 3.831 1.00 97.19 166 VAL A N 1
ATOM 1354 C CA . VAL A 1 166 ? -13.215 1.639 4.958 1.00 97.19 166 VAL A CA 1
ATOM 1355 C C . VAL A 1 166 ? -12.203 2.348 5.863 1.00 97.19 166 VAL A C 1
ATOM 1357 O O . VAL A 1 166 ? -12.391 2.298 7.072 1.00 97.19 166 VAL A O 1
ATOM 1360 N N . LEU A 1 167 ? -11.224 3.088 5.324 1.00 96.06 167 LEU A N 1
ATOM 1361 C CA . LEU A 1 167 ? -10.315 3.905 6.143 1.00 96.06 167 LEU A CA 1
ATOM 1362 C C . LEU A 1 167 ? -11.068 4.969 6.950 1.00 96.06 167 LEU A C 1
ATOM 1364 O O . LEU A 1 167 ? -10.878 5.089 8.154 1.00 96.06 167 LEU A O 1
ATOM 1368 N N . SER A 1 168 ? -11.998 5.701 6.331 1.00 95.25 168 SER A N 1
ATOM 1369 C CA . SER A 1 168 ? -12.830 6.658 7.079 1.00 95.25 168 SER A CA 1
ATOM 1370 C C . SER A 1 168 ? -13.691 5.972 8.149 1.00 95.25 168 SER A C 1
ATOM 1372 O O . SER A 1 168 ? -13.918 6.535 9.218 1.00 95.25 168 SER A O 1
ATOM 1374 N N . LYS A 1 169 ? -14.142 4.734 7.902 1.00 97.06 169 LYS A N 1
ATOM 1375 C CA . LYS A 1 169 ? -14.842 3.924 8.907 1.00 97.06 169 LYS A CA 1
ATOM 1376 C C . LYS A 1 169 ? -13.913 3.497 10.048 1.00 97.06 169 LYS A C 1
ATOM 1378 O O . LYS A 1 169 ? -14.353 3.518 11.194 1.00 97.06 169 LYS A O 1
ATOM 1383 N N . PHE A 1 170 ? -12.663 3.137 9.761 1.00 97.81 170 PHE A N 1
ATOM 1384 C CA . PHE A 1 170 ? -11.657 2.875 10.790 1.00 97.81 170 PHE A CA 1
ATOM 1385 C C . PHE A 1 170 ? -11.432 4.110 11.660 1.00 97.81 170 PHE A C 1
ATOM 1387 O O . PHE A 1 170 ? -11.535 3.996 12.876 1.00 97.81 170 PHE A O 1
ATOM 1394 N N . ASP A 1 171 ? -11.259 5.291 11.058 1.00 96.56 171 ASP A N 1
ATOM 1395 C CA . ASP A 1 171 ? -11.072 6.539 11.808 1.00 96.56 171 ASP A CA 1
ATOM 1396 C C . ASP A 1 171 ? -12.244 6.823 12.763 1.00 96.56 171 ASP A C 1
ATOM 1398 O O . ASP A 1 171 ? -12.044 7.163 13.931 1.00 96.56 171 ASP A O 1
ATOM 1402 N N . ALA A 1 172 ? -13.479 6.623 12.296 1.00 96.88 172 ALA A N 1
ATOM 1403 C CA . ALA A 1 172 ? -14.673 6.801 13.119 1.00 96.88 172 ALA A CA 1
ATOM 1404 C C . ALA A 1 172 ? -14.772 5.774 14.263 1.00 96.88 172 ALA A C 1
ATOM 1406 O O . ALA A 1 172 ? -15.174 6.120 15.378 1.00 96.88 172 ALA A O 1
ATOM 1407 N N . ILE A 1 173 ? -14.426 4.507 14.002 1.00 97.94 173 ILE A N 1
ATOM 1408 C CA . ILE A 1 173 ? -14.457 3.443 15.015 1.00 97.94 173 ILE A CA 1
ATOM 1409 C C . ILE A 1 173 ? -13.375 3.674 16.070 1.00 97.94 173 ILE A C 1
ATOM 1411 O O . ILE A 1 173 ? -13.690 3.628 17.258 1.00 97.94 173 ILE A O 1
ATOM 1415 N N . ASP A 1 174 ? -12.142 3.963 15.652 1.00 98.06 174 ASP A N 1
ATOM 1416 C CA . ASP A 1 174 ? -11.005 4.208 16.541 1.00 98.06 174 ASP A CA 1
ATOM 1417 C C . ASP A 1 174 ? -11.287 5.395 17.467 1.00 98.06 174 ASP A C 1
ATOM 1419 O O . ASP A 1 174 ? -11.215 5.257 18.689 1.00 98.06 174 ASP A O 1
ATOM 1423 N N . GLY A 1 175 ? -11.721 6.531 16.906 1.00 96.50 175 GLY A N 1
ATOM 1424 C CA . GLY A 1 175 ? -12.078 7.708 17.700 1.00 96.50 175 GLY A CA 1
ATOM 1425 C C . GLY A 1 175 ? -13.176 7.408 18.725 1.00 96.50 175 GLY A C 1
ATOM 1426 O O . GLY A 1 175 ? -13.101 7.837 19.879 1.00 96.50 175 GLY A O 1
ATOM 1427 N N . ARG A 1 176 ? -14.180 6.599 18.351 1.00 97.81 176 ARG A N 1
ATOM 1428 C CA . ARG A 1 176 ? -15.247 6.209 19.281 1.00 97.81 176 ARG A CA 1
ATOM 1429 C C . ARG A 1 176 ? -14.778 5.217 20.344 1.00 97.81 176 ARG A C 1
ATOM 1431 O O . ARG A 1 176 ? -15.258 5.293 21.474 1.00 97.81 176 ARG A O 1
ATOM 1438 N N . LEU A 1 177 ? -13.880 4.294 20.002 1.00 98.00 177 LEU A N 1
ATOM 1439 C CA . LEU A 1 177 ? -13.293 3.345 20.948 1.00 98.00 177 LEU A CA 1
ATOM 1440 C C . LEU A 1 177 ? -12.455 4.062 22.003 1.00 98.00 177 LEU A C 1
ATOM 1442 O O . LEU A 1 177 ? -12.598 3.738 23.179 1.00 98.00 177 LEU A O 1
ATOM 1446 N N . ILE A 1 178 ? -11.643 5.045 21.604 1.00 97.81 178 ILE A N 1
ATOM 1447 C CA . ILE A 1 178 ? -10.844 5.863 22.528 1.00 97.81 178 ILE A CA 1
ATOM 1448 C C . ILE A 1 178 ? -11.759 6.537 23.557 1.00 97.81 178 ILE A C 1
ATOM 1450 O O . ILE A 1 178 ? -11.570 6.368 24.762 1.00 97.81 178 ILE A O 1
ATOM 1454 N N . GLU A 1 179 ? -12.812 7.220 23.098 1.00 97.88 179 GLU A N 1
ATOM 1455 C CA . GLU A 1 179 ? -13.739 7.908 24.001 1.00 97.88 179 GLU A CA 1
ATOM 1456 C C . GLU A 1 179 ? -14.505 6.937 24.916 1.00 97.88 179 GLU A C 1
ATOM 1458 O O . GLU A 1 179 ? -14.612 7.172 26.118 1.00 97.88 179 GLU A O 1
ATOM 1463 N N . LEU A 1 180 ? -15.013 5.816 24.386 1.00 98.25 180 LEU A N 1
ATOM 1464 C CA . LEU A 1 180 ? -15.726 4.821 25.196 1.00 98.25 180 LEU A CA 1
ATOM 1465 C C . LEU A 1 180 ? -14.823 4.168 26.247 1.00 98.25 180 LEU A C 1
ATOM 1467 O O . LEU A 1 180 ? -15.284 3.927 27.362 1.00 98.25 180 LEU A O 1
ATOM 1471 N N . LYS A 1 181 ? -13.556 3.894 25.915 1.00 98.06 181 LYS A N 1
ATOM 1472 C CA . LYS A 1 181 ? -12.576 3.338 26.858 1.00 98.06 181 LYS A CA 1
ATOM 1473 C C . LYS A 1 181 ? -12.263 4.331 27.977 1.00 98.06 181 LYS A C 1
ATOM 1475 O O . LYS A 1 181 ? -12.316 3.941 29.139 1.00 98.06 181 LYS A O 1
ATOM 1480 N N . ARG A 1 182 ? -12.079 5.615 27.654 1.00 98.31 182 ARG A N 1
ATOM 1481 C CA . ARG A 1 182 ? -11.911 6.684 28.653 1.00 98.31 182 ARG A CA 1
ATOM 1482 C C . ARG A 1 182 ? -13.122 6.795 29.587 1.00 98.31 182 ARG A C 1
ATOM 1484 O O . ARG A 1 182 ?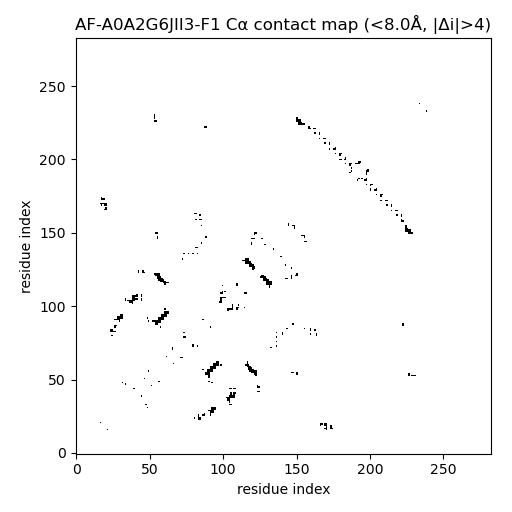 -12.979 6.866 30.805 1.00 98.31 182 ARG A O 1
ATOM 1491 N N . GLN A 1 183 ? -14.336 6.764 29.033 1.00 98.00 183 GLN A N 1
ATOM 1492 C CA . GLN A 1 183 ? -15.567 6.786 29.834 1.00 98.00 183 GLN A CA 1
ATOM 1493 C C . GLN A 1 183 ? -15.707 5.547 30.722 1.00 98.00 183 GLN A C 1
ATOM 1495 O O . GLN A 1 183 ? -16.185 5.652 31.854 1.00 98.00 183 GLN A O 1
ATOM 1500 N N . LEU A 1 184 ? -15.329 4.376 30.205 1.00 97.94 184 LEU A N 1
ATOM 1501 C CA . LEU A 1 184 ? -15.358 3.114 30.935 1.00 97.94 184 LEU A CA 1
ATOM 1502 C C . LEU A 1 184 ? -14.384 3.137 32.113 1.00 97.94 184 LEU A C 1
ATOM 1504 O O . LEU A 1 184 ? -14.770 2.740 33.210 1.00 97.94 184 LEU A O 1
ATOM 1508 N N . GLU A 1 185 ? -13.165 3.629 31.907 1.00 98.12 185 GLU A N 1
ATOM 1509 C CA . GLU A 1 185 ? -12.157 3.790 32.956 1.00 98.12 185 GLU A CA 1
ATOM 1510 C C . GLU A 1 185 ? -12.677 4.694 34.079 1.00 98.12 185 GLU A C 1
ATOM 1512 O O . GLU A 1 185 ? -12.779 4.263 35.228 1.00 98.12 185 GLU A O 1
ATOM 1517 N N . HIS A 1 186 ? -13.155 5.894 33.737 1.00 98.12 186 HIS A N 1
ATOM 1518 C CA . HIS A 1 186 ? -13.731 6.818 34.713 1.00 98.12 186 HIS A CA 1
ATOM 1519 C C . HIS A 1 186 ? -14.953 6.224 35.443 1.00 98.12 186 HIS A C 1
ATOM 1521 O O . HIS A 1 186 ? -15.116 6.390 36.652 1.00 98.12 186 HIS A O 1
ATOM 1527 N N . ALA A 1 187 ? -15.842 5.519 34.734 1.00 97.19 187 ALA A N 1
ATOM 1528 C CA . ALA A 1 187 ? -16.994 4.862 35.355 1.00 97.19 187 ALA A CA 1
ATOM 1529 C C . ALA A 1 187 ? -16.578 3.717 36.291 1.00 97.19 187 ALA A C 1
ATOM 1531 O O . ALA A 1 187 ? -17.203 3.532 37.334 1.00 97.19 187 ALA A O 1
ATOM 1532 N N . THR A 1 188 ? -15.520 2.984 35.940 1.00 97.31 188 THR A N 1
ATOM 1533 C CA . THR A 1 188 ? -14.970 1.901 36.759 1.00 97.31 188 THR A CA 1
ATOM 1534 C C . THR A 1 188 ? -14.363 2.447 38.047 1.00 97.31 188 THR A C 1
ATOM 1536 O O . THR A 1 188 ? -14.634 1.889 39.106 1.00 97.31 188 THR A O 1
ATOM 1539 N N . LEU A 1 189 ? -13.624 3.560 37.975 1.00 97.56 189 LEU A N 1
ATOM 1540 C CA . LEU A 1 189 ? -13.067 4.242 39.148 1.00 97.56 189 LEU A CA 1
ATOM 1541 C C . LEU A 1 189 ? -14.164 4.801 40.066 1.00 97.56 189 LEU A C 1
ATOM 1543 O O . LEU A 1 189 ? -14.073 4.672 41.281 1.00 97.56 189 LEU A O 1
ATOM 1547 N N . LYS A 1 190 ? -15.222 5.393 39.495 1.00 97.75 190 LYS A N 1
ATOM 1548 C CA . LYS A 1 190 ? -16.282 6.056 40.273 1.00 97.75 190 LYS A CA 1
ATOM 1549 C C . LYS A 1 190 ? -17.318 5.103 40.878 1.00 97.75 190 LYS A C 1
ATOM 1551 O O . LYS A 1 190 ? -17.798 5.356 41.976 1.00 97.75 190 LYS A O 1
ATOM 1556 N N . TYR A 1 191 ? -17.730 4.071 40.144 1.00 95.94 191 TYR A N 1
ATOM 1557 C CA . TYR A 1 191 ? -18.869 3.217 40.520 1.00 95.94 191 TYR A CA 1
ATOM 1558 C C . TYR A 1 191 ? -18.500 1.740 40.710 1.00 95.94 191 TYR A C 1
ATOM 1560 O O . TYR A 1 191 ? -19.348 0.946 41.113 1.00 95.94 191 TYR A O 1
ATOM 1568 N N . GLY A 1 192 ? -17.272 1.343 40.377 1.00 95.44 192 GLY A N 1
ATOM 1569 C CA . GLY A 1 192 ? -16.848 -0.054 40.357 1.00 95.44 192 GLY A CA 1
ATOM 1570 C C . GLY A 1 192 ? -17.216 -0.805 39.068 1.00 95.44 192 GLY A C 1
ATOM 1571 O O . GLY A 1 192 ? -17.971 -0.337 38.205 1.00 95.44 192 GLY A O 1
ATOM 1572 N N . LYS A 1 193 ? -16.657 -2.016 38.932 1.00 94.12 193 LYS A N 1
ATOM 1573 C CA . LYS A 1 193 ? -16.765 -2.864 37.726 1.00 94.12 193 LYS A CA 1
ATOM 1574 C C . LYS A 1 193 ? -18.178 -3.410 37.486 1.00 94.12 193 LYS A C 1
ATOM 1576 O O . LYS A 1 193 ? -18.620 -3.474 36.341 1.00 94.12 193 LYS A O 1
ATOM 1581 N N . SER A 1 194 ? -18.899 -3.760 38.551 1.00 93.19 194 SER A N 1
ATOM 1582 C CA . SER A 1 194 ? -20.216 -4.418 38.468 1.00 93.19 194 SER A CA 1
ATOM 1583 C C . SER A 1 194 ? -21.388 -3.449 38.283 1.00 93.19 194 SER A C 1
ATOM 1585 O O . SER A 1 194 ? -22.529 -3.876 38.119 1.00 93.19 194 SER A O 1
ATOM 1587 N N . HIS A 1 195 ? -21.140 -2.137 38.293 1.00 97.56 195 HIS A N 1
ATOM 1588 C CA . HIS A 1 195 ? -22.202 -1.146 38.175 1.00 97.56 195 HIS A CA 1
ATOM 1589 C C . HIS A 1 195 ? -22.853 -1.156 36.778 1.00 97.56 195 HIS A C 1
ATOM 1591 O O . HIS A 1 195 ? -22.183 -1.295 35.749 1.00 97.56 195 HIS A O 1
ATOM 1597 N N . ARG A 1 196 ? -24.175 -0.928 36.713 1.00 97.25 196 ARG A N 1
ATOM 1598 C CA . ARG A 1 196 ? -24.974 -0.967 35.468 1.00 97.25 196 ARG A CA 1
ATOM 1599 C C . ARG A 1 196 ? -24.399 -0.079 34.358 1.00 97.25 196 ARG A C 1
ATOM 1601 O O . ARG A 1 196 ? -24.386 -0.476 33.192 1.00 97.25 196 ARG A O 1
ATOM 1608 N N . LYS A 1 197 ? -23.906 1.119 34.709 1.00 95.75 197 LYS A N 1
ATOM 1609 C CA . LYS A 1 197 ? -23.285 2.057 33.752 1.00 95.75 197 LYS A CA 1
ATOM 1610 C C . LYS A 1 197 ? -21.986 1.493 33.167 1.00 95.75 197 LYS A C 1
ATOM 1612 O O . LYS A 1 197 ? -21.802 1.556 31.953 1.00 95.75 197 LYS A O 1
ATOM 1617 N N . THR A 1 198 ? -21.137 0.907 34.009 1.00 97.25 198 THR A N 1
ATOM 1618 C CA . THR A 1 198 ? -19.873 0.270 33.614 1.00 97.25 198 THR A CA 1
ATOM 1619 C C . THR A 1 198 ? -20.140 -0.912 32.681 1.00 97.25 198 THR A C 1
ATOM 1621 O O . THR A 1 198 ? -19.580 -0.973 31.590 1.00 97.25 198 THR A O 1
ATOM 1624 N N . SER A 1 199 ? -21.111 -1.769 33.021 1.00 97.31 199 SER A N 1
ATOM 1625 C CA . SER A 1 199 ? -21.543 -2.883 32.162 1.00 97.31 199 SER A CA 1
ATOM 1626 C C . SER A 1 199 ? -22.055 -2.415 30.789 1.00 97.31 199 SER A C 1
ATOM 1628 O O . SER A 1 199 ? -21.701 -2.991 29.758 1.00 97.31 199 SER A O 1
ATOM 1630 N N . LYS A 1 200 ? -22.841 -1.327 30.734 1.00 97.75 200 LYS A N 1
ATOM 1631 C CA . LYS A 1 200 ? -23.318 -0.751 29.462 1.00 97.75 200 LYS A CA 1
ATOM 1632 C C . LYS A 1 200 ? -22.162 -0.239 28.594 1.00 97.75 200 LYS A C 1
ATOM 1634 O O . LYS A 1 200 ? -22.152 -0.494 27.391 1.00 97.75 200 LYS A O 1
ATOM 1639 N N . LEU A 1 201 ? -21.188 0.455 29.185 1.00 98.00 201 LEU A N 1
ATOM 1640 C CA . LEU A 1 201 ? -20.000 0.933 28.468 1.00 98.00 201 LEU A CA 1
ATOM 1641 C C . LEU A 1 201 ? -19.144 -0.231 27.956 1.00 98.00 201 LEU A C 1
ATOM 1643 O O . LEU A 1 201 ? -18.754 -0.215 26.792 1.00 98.00 201 LEU A O 1
ATOM 1647 N N . GLN A 1 202 ? -18.950 -1.279 28.762 1.00 98.00 202 GLN A N 1
ATOM 1648 C CA . GLN A 1 202 ? -18.244 -2.494 28.347 1.00 98.00 202 GLN A CA 1
ATOM 1649 C C . GLN A 1 202 ? -18.911 -3.149 27.129 1.00 98.00 202 GLN A C 1
ATOM 1651 O O . GLN A 1 202 ? -18.235 -3.502 26.160 1.00 98.00 202 GLN A O 1
ATOM 1656 N N . LYS A 1 203 ? -20.247 -3.267 27.137 1.00 98.19 203 LYS A N 1
ATOM 1657 C CA . LYS A 1 203 ? -21.008 -3.779 25.985 1.00 98.19 203 LYS A CA 1
ATOM 1658 C C . LYS A 1 203 ? -20.779 -2.918 24.741 1.00 98.19 203 LYS A C 1
ATOM 1660 O O . LYS A 1 203 ? -20.480 -3.467 23.683 1.00 98.19 203 LYS A O 1
ATOM 1665 N N . ASN A 1 204 ? -20.829 -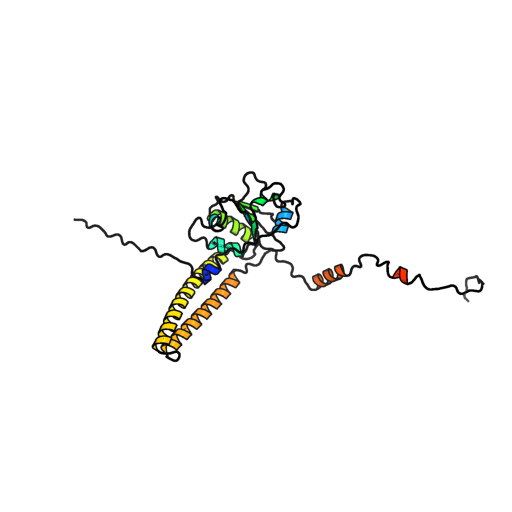1.592 24.871 1.00 97.94 204 ASN A N 1
ATOM 1666 C CA . ASN A 1 204 ? -20.586 -0.676 23.752 1.00 97.94 204 ASN A CA 1
ATOM 1667 C C . ASN A 1 204 ? -19.162 -0.797 23.184 1.00 97.94 204 ASN A C 1
ATOM 1669 O O . ASN A 1 204 ? -18.997 -0.801 21.964 1.00 97.94 204 ASN A O 1
ATOM 1673 N N . VAL A 1 205 ? -18.144 -0.927 24.045 1.00 98.25 205 VAL A N 1
ATOM 1674 C CA . VAL A 1 205 ? -16.756 -1.185 23.619 1.00 98.25 205 VAL A CA 1
ATOM 1675 C C . VAL A 1 205 ? -16.692 -2.491 22.830 1.00 98.25 205 VAL A C 1
ATOM 1677 O O . VAL A 1 205 ? -16.247 -2.489 21.684 1.00 98.25 205 VAL A O 1
ATOM 1680 N N . SER A 1 206 ? -17.243 -3.580 23.378 1.00 98.00 206 SER A N 1
ATOM 1681 C CA . SER A 1 206 ? -17.234 -4.887 22.710 1.00 98.00 206 SER A CA 1
ATOM 1682 C C . SER A 1 206 ? -17.961 -4.875 21.357 1.00 98.00 206 SER A C 1
ATOM 1684 O O . SER A 1 206 ? -17.531 -5.524 20.404 1.00 98.00 206 SER A O 1
ATOM 1686 N N . GLN A 1 207 ? -19.043 -4.100 21.232 1.00 98.31 207 GLN A N 1
ATOM 1687 C CA . GLN A 1 207 ? -19.762 -3.928 19.973 1.00 98.31 207 GLN A CA 1
ATOM 1688 C C . GLN A 1 207 ? -18.897 -3.205 18.935 1.00 98.31 207 GLN A C 1
ATOM 1690 O O . GLN A 1 207 ? -18.812 -3.656 17.793 1.00 98.31 207 GLN A O 1
ATOM 1695 N N . LYS A 1 208 ? -18.214 -2.122 19.321 1.00 98.00 208 LYS A N 1
ATOM 1696 C CA . LYS A 1 208 ? -17.324 -1.386 18.413 1.00 98.00 208 LYS A CA 1
ATOM 1697 C C . LYS A 1 208 ? -16.100 -2.198 17.997 1.00 98.00 208 LYS A C 1
ATOM 1699 O O . LYS A 1 208 ? -15.703 -2.139 16.838 1.00 98.00 208 LYS A O 1
ATOM 1704 N N . GLU A 1 209 ? -15.569 -3.037 18.878 1.00 98.00 209 GLU A N 1
ATOM 1705 C CA . GLU A 1 209 ? -14.509 -3.987 18.524 1.00 98.00 209 GLU A CA 1
ATOM 1706 C C . GLU A 1 209 ? -14.986 -5.043 17.512 1.00 98.00 209 GLU A C 1
ATOM 1708 O O . GLU A 1 209 ? -14.248 -5.407 16.595 1.00 98.00 209 GLU A O 1
ATOM 1713 N N . ARG A 1 210 ? -16.240 -5.511 17.612 1.00 98.38 210 ARG A N 1
ATOM 1714 C CA . ARG A 1 210 ? -16.841 -6.379 16.582 1.00 98.38 210 ARG A CA 1
ATOM 1715 C C . ARG A 1 210 ? -16.994 -5.645 15.248 1.00 98.38 210 ARG A C 1
ATOM 1717 O O . ARG A 1 210 ? -16.657 -6.212 14.212 1.00 98.38 210 ARG A O 1
ATOM 1724 N N . GLU A 1 211 ? -17.447 -4.391 15.258 1.00 98.00 211 GLU A N 1
ATOM 1725 C CA . GLU A 1 211 ? -17.523 -3.566 14.043 1.00 98.00 211 GLU A CA 1
ATOM 1726 C C . GLU A 1 211 ? -16.149 -3.380 13.382 1.00 98.00 211 GLU A C 1
ATOM 1728 O O . GLU A 1 211 ? -16.053 -3.472 12.155 1.00 98.00 211 GLU A O 1
ATOM 1733 N N . LEU A 1 212 ? -15.090 -3.180 14.177 1.00 97.88 212 LEU A N 1
ATOM 1734 C CA . LEU A 1 212 ? -13.712 -3.099 13.690 1.00 97.88 212 LEU A CA 1
ATOM 1735 C C . LEU A 1 212 ? -13.296 -4.396 12.986 1.00 97.88 212 LEU A C 1
ATOM 1737 O O . LEU A 1 212 ? -12.822 -4.358 11.851 1.00 97.88 212 LEU A O 1
ATOM 1741 N N . LYS A 1 213 ? -13.540 -5.555 13.612 1.00 98.06 213 LYS A N 1
ATOM 1742 C CA . LYS A 1 213 ? -13.245 -6.870 13.013 1.00 98.06 213 LYS A CA 1
ATOM 1743 C C . LYS A 1 213 ? -13.977 -7.075 11.685 1.00 98.06 213 LYS A C 1
ATOM 1745 O O . LYS A 1 213 ? -13.381 -7.558 10.724 1.00 98.06 213 LYS A O 1
ATOM 1750 N N . LEU A 1 214 ? -15.245 -6.669 11.603 1.00 97.81 214 LEU A N 1
ATOM 1751 C CA . LEU A 1 214 ? -16.023 -6.734 10.362 1.00 97.81 214 LEU A CA 1
ATOM 1752 C C . LEU A 1 214 ? -15.467 -5.801 9.278 1.00 97.81 214 LEU A C 1
ATOM 1754 O O . LEU A 1 214 ? -15.422 -6.181 8.109 1.00 97.81 214 LEU A O 1
ATOM 1758 N N . ALA A 1 215 ? -15.020 -4.599 9.647 1.00 97.88 215 ALA A N 1
ATOM 1759 C CA . ALA A 1 215 ? -14.393 -3.668 8.713 1.00 97.88 215 ALA A CA 1
ATOM 1760 C C . ALA A 1 215 ? -13.047 -4.204 8.184 1.00 97.88 215 ALA A C 1
ATOM 1762 O O . ALA A 1 215 ? -12.801 -4.127 6.982 1.00 97.88 215 ALA A O 1
ATOM 1763 N N . ILE A 1 216 ? -12.237 -4.847 9.033 1.00 97.50 216 ILE A N 1
ATOM 1764 C CA . ILE A 1 216 ? -11.004 -5.543 8.620 1.00 97.50 216 ILE A CA 1
ATOM 1765 C C . ILE A 1 216 ? -11.322 -6.706 7.666 1.00 97.50 216 ILE A C 1
ATOM 1767 O O . ILE A 1 216 ? -10.643 -6.903 6.661 1.00 97.50 216 ILE A O 1
ATOM 1771 N N . ALA A 1 217 ? -12.381 -7.476 7.931 1.00 97.19 217 ALA A N 1
ATOM 1772 C CA . ALA A 1 217 ? -12.810 -8.536 7.018 1.00 97.19 217 ALA A CA 1
ATOM 1773 C C . ALA A 1 217 ? -13.275 -7.981 5.657 1.00 97.19 217 ALA A C 1
ATOM 1775 O O . ALA A 1 217 ? -13.018 -8.594 4.620 1.00 97.19 217 ALA A O 1
ATOM 1776 N N . ALA A 1 218 ? -13.932 -6.817 5.641 1.00 96.25 218 ALA A N 1
ATOM 1777 C CA . ALA A 1 218 ? -14.313 -6.132 4.408 1.00 96.25 218 ALA A CA 1
ATOM 1778 C C . ALA A 1 218 ? -13.087 -5.628 3.624 1.00 96.25 218 ALA A C 1
ATOM 1780 O O . ALA A 1 218 ? -13.040 -5.807 2.409 1.00 96.25 218 ALA A O 1
ATOM 1781 N N . GLU A 1 219 ? -12.083 -5.073 4.307 1.00 96.75 219 GLU A N 1
ATOM 1782 C CA . GLU A 1 219 ? -10.782 -4.704 3.726 1.00 96.75 219 GLU A CA 1
ATOM 1783 C C . GLU A 1 219 ? -10.122 -5.897 3.021 1.00 96.75 219 GLU A C 1
ATOM 1785 O O . GLU A 1 219 ? -9.808 -5.806 1.835 1.00 96.75 219 GLU A O 1
ATOM 1790 N N . LYS A 1 220 ? -10.016 -7.056 3.687 1.00 96.12 220 LYS A N 1
ATOM 1791 C CA . LYS A 1 220 ? -9.422 -8.268 3.090 1.00 96.12 220 LYS A CA 1
ATOM 1792 C C . LYS A 1 220 ? -10.103 -8.686 1.784 1.00 96.12 220 LYS A C 1
ATOM 1794 O O . LYS A 1 220 ? -9.434 -9.097 0.839 1.00 96.12 220 LYS A O 1
ATOM 1799 N N . LYS A 1 221 ? -11.432 -8.554 1.705 1.00 95.38 221 LYS A N 1
ATOM 1800 C CA . LYS A 1 221 ? -12.192 -8.845 0.477 1.00 95.38 221 LYS A CA 1
ATOM 1801 C C . LYS A 1 221 ? -11.873 -7.860 -0.649 1.00 95.38 221 LYS A C 1
ATOM 1803 O O . LYS A 1 221 ? -11.846 -8.266 -1.803 1.00 95.38 221 LYS A O 1
ATOM 1808 N N . LEU A 1 222 ? -11.635 -6.586 -0.330 1.00 94.75 222 LEU A N 1
ATOM 1809 C CA . LEU A 1 222 ? -11.276 -5.559 -1.315 1.00 94.75 222 LEU A CA 1
ATOM 1810 C C . LEU A 1 222 ? -9.853 -5.733 -1.850 1.00 94.75 222 LEU A C 1
ATOM 1812 O O . LEU A 1 222 ? -9.609 -5.441 -3.018 1.00 94.75 222 LEU A O 1
ATOM 1816 N N . MET A 1 223 ? -8.930 -6.216 -1.016 1.00 93.50 223 MET A N 1
ATOM 1817 C CA . MET A 1 223 ? -7.543 -6.454 -1.420 1.00 93.50 223 MET A CA 1
ATOM 1818 C C . MET A 1 223 ? -7.403 -7.615 -2.415 1.00 93.50 223 MET A C 1
ATOM 1820 O O . MET A 1 223 ? -6.467 -7.623 -3.213 1.00 93.50 223 MET A O 1
ATOM 1824 N N . ASN A 1 224 ? -8.336 -8.570 -2.423 1.00 94.81 224 ASN A N 1
ATOM 1825 C CA . ASN A 1 224 ? -8.289 -9.720 -3.321 1.00 94.81 224 ASN A CA 1
ATOM 1826 C C . ASN A 1 224 ? -8.839 -9.392 -4.724 1.00 94.81 224 ASN A C 1
ATOM 1828 O O . ASN A 1 224 ? -9.992 -9.681 -5.037 1.00 94.81 224 ASN A O 1
ATOM 1832 N N . LEU A 1 225 ? -8.005 -8.795 -5.583 1.00 93.69 225 LEU A N 1
ATOM 1833 C CA . LEU A 1 225 ? -8.377 -8.440 -6.963 1.00 93.69 225 LEU A CA 1
ATOM 1834 C C . LEU A 1 225 ? -8.232 -9.574 -7.990 1.00 93.69 225 LEU A C 1
ATOM 1836 O O . LEU A 1 225 ? -8.681 -9.414 -9.128 1.00 93.69 225 LEU A O 1
ATOM 1840 N N . ILE A 1 226 ? -7.633 -10.699 -7.588 1.00 94.19 226 ILE A N 1
ATOM 1841 C CA . ILE A 1 226 ? -7.325 -11.875 -8.414 1.00 94.19 226 ILE A CA 1
ATOM 1842 C C . ILE A 1 226 ? -6.416 -11.534 -9.608 1.00 94.19 226 ILE A C 1
ATOM 1844 O O . ILE A 1 226 ? -6.827 -10.894 -10.579 1.00 94.19 226 ILE A O 1
ATOM 1848 N N . LEU A 1 227 ? -5.173 -12.015 -9.568 1.00 94.19 227 LEU A N 1
ATOM 1849 C CA . LEU A 1 227 ? -4.240 -11.884 -10.689 1.00 94.19 227 LEU A CA 1
ATOM 1850 C C . LEU A 1 227 ? -4.790 -12.603 -11.932 1.00 94.19 227 LEU A C 1
ATOM 1852 O O . LEU A 1 227 ? -5.324 -13.713 -11.857 1.00 94.19 227 LEU A O 1
ATOM 1856 N N . ARG A 1 228 ? -4.659 -11.973 -13.102 1.00 94.00 228 ARG A N 1
ATOM 1857 C CA . ARG A 1 228 ? -5.009 -12.591 -14.393 1.00 94.00 228 ARG A CA 1
ATOM 1858 C C . ARG A 1 228 ? -4.094 -13.762 -14.708 1.00 94.00 228 ARG A C 1
ATOM 1860 O O . ARG A 1 228 ? -4.566 -14.769 -15.223 1.00 94.00 228 ARG A O 1
ATOM 1867 N N . ARG A 1 229 ? -2.819 -13.624 -14.357 1.00 83.00 229 ARG A N 1
ATOM 1868 C CA . ARG A 1 229 ? -1.756 -14.610 -14.551 1.00 83.00 229 ARG A CA 1
ATOM 1869 C C . ARG A 1 229 ? -1.426 -15.312 -13.236 1.00 83.00 229 ARG A C 1
ATOM 1871 O O . ARG A 1 229 ? -0.270 -15.348 -12.845 1.00 83.00 229 ARG A O 1
ATOM 1878 N N . ALA A 1 230 ? -2.447 -15.796 -12.525 1.00 72.00 230 ALA A N 1
ATOM 1879 C CA . ALA A 1 230 ? -2.217 -16.582 -11.315 1.00 72.00 230 ALA A CA 1
ATOM 1880 C C . ALA A 1 230 ? -1.299 -17.781 -11.637 1.00 72.00 230 ALA A C 1
ATOM 1882 O O . ALA A 1 230 ? -1.389 -18.313 -12.752 1.00 72.00 230 ALA A O 1
ATOM 1883 N N . PRO A 1 231 ? -0.439 -18.227 -10.702 1.00 62.88 231 PRO A N 1
ATOM 1884 C CA . PRO A 1 231 ? 0.347 -19.426 -10.931 1.00 62.88 231 PRO A CA 1
ATOM 1885 C C . PRO A 1 231 ? -0.644 -20.565 -11.153 1.00 62.88 231 PRO A C 1
ATOM 1887 O O . PRO A 1 231 ? -1.658 -20.641 -10.448 1.00 62.88 231 PRO A O 1
ATOM 1890 N N . LYS A 1 232 ? -0.370 -21.460 -12.109 1.00 61.66 232 LYS A N 1
ATOM 1891 C CA . LYS A 1 232 ? -1.011 -22.775 -12.051 1.00 61.66 232 LYS A CA 1
ATOM 1892 C C . LYS A 1 232 ? -0.691 -23.315 -10.658 1.00 61.66 232 LYS A C 1
ATOM 1894 O O . LYS A 1 232 ? 0.480 -23.357 -10.285 1.00 61.66 232 LYS A O 1
ATOM 1899 N N . GLN A 1 233 ? -1.716 -23.596 -9.855 1.00 61.84 233 GLN A N 1
ATOM 1900 C CA . GLN A 1 233 ? -1.498 -24.315 -8.606 1.00 61.84 233 GLN A CA 1
ATOM 1901 C C . GLN A 1 233 ? -0.794 -25.609 -9.001 1.00 61.84 233 GLN A C 1
ATOM 1903 O O . GLN A 1 233 ? -1.318 -26.315 -9.863 1.00 61.84 233 GLN A O 1
ATOM 1908 N N . LYS A 1 234 ? 0.411 -25.846 -8.465 1.00 60.38 234 LYS A N 1
ATOM 1909 C CA . LYS A 1 234 ? 1.120 -27.106 -8.697 1.00 60.38 234 LYS A CA 1
ATOM 1910 C C . LYS A 1 234 ? 0.159 -28.225 -8.297 1.00 60.38 234 LYS A C 1
ATOM 1912 O O . LYS A 1 234 ? -0.326 -28.243 -7.166 1.00 60.38 234 LYS A O 1
ATOM 1917 N N . THR A 1 235 ? -0.199 -29.058 -9.259 1.00 70.19 235 THR A N 1
ATOM 1918 C CA . THR A 1 235 ? -1.007 -30.258 -9.042 1.00 70.19 235 THR A CA 1
ATOM 1919 C C . THR A 1 235 ? -0.122 -31.351 -8.451 1.00 70.19 235 THR A C 1
ATOM 1921 O O . THR A 1 235 ? 1.097 -31.259 -8.556 1.00 70.19 235 THR A O 1
ATOM 1924 N N . GLU A 1 236 ? -0.697 -32.388 -7.835 1.00 68.69 236 GLU A N 1
ATOM 1925 C CA . GLU A 1 236 ? 0.082 -33.540 -7.329 1.00 68.69 236 GLU A CA 1
ATOM 1926 C C . GLU A 1 236 ? 0.997 -34.130 -8.417 1.00 68.69 236 GLU A C 1
ATOM 1928 O O . GLU A 1 236 ? 2.162 -34.407 -8.156 1.00 68.69 236 GLU A O 1
ATOM 1933 N N . ALA A 1 237 ? 0.541 -34.139 -9.674 1.00 69.12 237 ALA A N 1
ATOM 1934 C CA . ALA A 1 237 ? 1.345 -34.551 -10.824 1.00 69.12 237 ALA A CA 1
ATOM 1935 C C . ALA A 1 237 ? 2.589 -33.672 -11.077 1.00 69.12 237 ALA A C 1
ATOM 1937 O O . ALA A 1 237 ? 3.606 -34.171 -11.554 1.00 69.12 237 ALA A O 1
ATOM 1938 N N . ASP A 1 238 ? 2.537 -32.374 -10.755 1.00 70.69 238 ASP A N 1
ATOM 1939 C CA . ASP A 1 238 ? 3.698 -31.483 -10.869 1.00 70.69 238 ASP A CA 1
ATOM 1940 C C . ASP A 1 238 ? 4.724 -31.761 -9.756 1.00 70.69 238 ASP A C 1
ATOM 1942 O O . ASP A 1 238 ? 5.923 -31.594 -9.975 1.00 70.69 238 ASP A O 1
ATOM 1946 N N . PHE A 1 239 ? 4.271 -32.214 -8.579 1.00 70.88 239 PHE A N 1
ATOM 1947 C CA . PHE A 1 239 ? 5.155 -32.647 -7.492 1.00 70.88 239 PHE A CA 1
ATOM 1948 C C . PHE A 1 239 ? 5.794 -34.007 -7.790 1.00 70.88 239 PHE A C 1
ATOM 1950 O O . PHE A 1 239 ? 6.992 -34.170 -7.562 1.00 70.88 239 PHE A O 1
ATOM 1957 N N . ASP A 1 240 ? 5.038 -34.947 -8.363 1.00 73.38 240 ASP A N 1
ATOM 1958 C CA . ASP A 1 240 ? 5.561 -36.253 -8.780 1.00 73.38 240 ASP A CA 1
ATOM 1959 C C . ASP A 1 240 ? 6.590 -36.121 -9.917 1.00 73.38 240 ASP A C 1
ATOM 1961 O O . ASP A 1 240 ? 7.606 -36.816 -9.923 1.00 73.38 240 ASP A O 1
ATOM 1965 N N . ALA A 1 241 ? 6.383 -35.185 -10.851 1.00 69.62 241 ALA A N 1
ATOM 1966 C CA . ALA A 1 241 ? 7.339 -34.894 -11.921 1.00 69.62 241 ALA A CA 1
ATOM 1967 C C . ALA A 1 241 ? 8.637 -34.250 -11.399 1.00 69.62 241 ALA A C 1
ATOM 1969 O O . ALA A 1 241 ? 9.729 -34.617 -11.834 1.00 69.62 241 ALA A O 1
ATOM 1970 N N . GLU A 1 242 ? 8.535 -33.323 -10.442 1.00 74.75 242 GLU A N 1
ATOM 1971 C CA . GLU A 1 242 ? 9.692 -32.675 -9.806 1.00 74.75 242 GLU A CA 1
ATOM 1972 C C . GLU A 1 242 ? 10.477 -33.668 -8.926 1.00 74.75 242 GLU A C 1
ATOM 1974 O O . GLU A 1 242 ? 11.708 -33.652 -8.918 1.00 74.75 242 GLU A O 1
ATOM 1979 N N . ALA A 1 243 ? 9.788 -34.604 -8.261 1.00 70.81 243 ALA A N 1
ATOM 1980 C CA . ALA A 1 243 ? 10.420 -35.715 -7.552 1.00 70.81 243 ALA A CA 1
ATOM 1981 C C . ALA A 1 243 ? 11.117 -36.693 -8.515 1.00 70.81 243 ALA A C 1
ATOM 1983 O O . ALA A 1 243 ? 12.244 -37.108 -8.252 1.00 70.81 243 ALA A O 1
ATOM 1984 N N . ALA A 1 244 ? 10.505 -37.027 -9.654 1.00 67.62 244 ALA A N 1
ATOM 1985 C CA . ALA A 1 244 ? 11.102 -37.916 -10.651 1.00 67.62 244 ALA A CA 1
ATOM 1986 C C . ALA A 1 244 ? 12.376 -37.334 -11.295 1.00 67.62 244 ALA A C 1
ATOM 1988 O O . ALA A 1 244 ? 13.314 -38.082 -11.580 1.00 67.62 244 ALA A O 1
ATOM 1989 N N . ASP A 1 245 ? 12.454 -36.011 -11.475 1.00 64.25 245 ASP A N 1
ATOM 1990 C CA . ASP A 1 245 ? 13.667 -35.339 -11.963 1.00 64.25 245 ASP A CA 1
ATOM 1991 C C . ASP A 1 245 ? 14.819 -35.365 -10.942 1.00 64.25 245 ASP A C 1
ATOM 1993 O O . ASP A 1 245 ? 15.982 -35.399 -11.344 1.00 64.25 245 ASP A O 1
ATOM 1997 N N . LEU A 1 246 ? 14.522 -35.451 -9.639 1.00 62.59 246 LEU A N 1
ATOM 1998 C CA . LEU A 1 246 ? 15.526 -35.661 -8.585 1.00 62.59 246 LEU A CA 1
ATOM 1999 C C . LEU A 1 246 ? 16.003 -37.121 -8.479 1.00 62.59 246 LEU A C 1
ATOM 2001 O O . LEU A 1 246 ? 17.070 -37.369 -7.920 1.00 62.59 246 LEU A O 1
ATOM 2005 N N . VAL A 1 247 ? 15.243 -38.085 -9.015 1.00 59.44 247 VAL A N 1
ATOM 2006 C CA . VAL A 1 247 ? 15.601 -39.519 -9.020 1.00 59.44 247 VAL A CA 1
ATOM 2007 C C . VAL A 1 247 ? 16.332 -39.939 -10.300 1.00 59.44 247 VAL A C 1
ATOM 2009 O O . VAL A 1 247 ? 16.823 -41.065 -10.380 1.00 59.44 247 VAL A O 1
ATOM 2012 N N . LYS A 1 248 ? 16.498 -39.054 -11.294 1.00 50.31 248 LYS A N 1
ATOM 2013 C CA . LYS A 1 248 ? 17.373 -39.357 -12.435 1.00 50.31 248 LYS A CA 1
ATOM 2014 C C . LYS A 1 248 ? 18.791 -39.612 -11.909 1.00 50.31 248 LYS A C 1
ATOM 2016 O O . LYS A 1 248 ? 19.397 -38.697 -11.349 1.00 50.31 248 LYS A O 1
ATOM 2021 N N . PRO A 1 249 ? 19.334 -40.836 -12.055 1.00 53.56 249 PRO A N 1
ATOM 2022 C CA . PRO A 1 249 ? 20.650 -41.155 -11.537 1.00 53.56 249 PRO A CA 1
ATOM 2023 C C . PRO A 1 249 ? 21.673 -40.344 -12.327 1.00 53.56 249 PRO A C 1
ATOM 2025 O O . PRO A 1 249 ? 22.003 -40.675 -13.466 1.00 53.56 249 PRO A O 1
ATOM 2028 N N . ASN A 1 250 ? 22.174 -39.265 -11.721 1.00 50.41 250 ASN A N 1
ATOM 2029 C CA . ASN A 1 250 ? 23.422 -38.667 -12.161 1.00 50.41 250 ASN A CA 1
ATOM 2030 C C . ASN A 1 250 ? 24.465 -39.785 -12.206 1.00 50.41 250 ASN A C 1
ATOM 2032 O O . ASN A 1 250 ? 24.598 -40.578 -11.271 1.00 50.41 250 ASN A O 1
ATOM 2036 N N . GLY A 1 251 ? 25.111 -39.891 -13.362 1.00 51.06 251 GLY A N 1
ATOM 2037 C CA . GLY A 1 251 ? 25.819 -41.079 -13.796 1.00 51.06 251 GLY A CA 1
ATOM 2038 C C . GLY A 1 251 ? 26.797 -41.652 -12.773 1.00 51.06 251 GLY A C 1
ATOM 2039 O O . GLY A 1 251 ? 27.600 -40.945 -12.174 1.00 51.06 251 GLY A O 1
ATOM 2040 N N . GLY A 1 252 ? 26.762 -42.979 -12.669 1.00 50.62 252 GLY A N 1
ATOM 2041 C CA . GLY A 1 252 ? 27.939 -43.804 -12.426 1.00 50.62 252 GLY A CA 1
ATOM 2042 C C . GLY A 1 252 ? 28.656 -43.591 -11.097 1.00 50.62 252 GLY A C 1
ATOM 2043 O O . GLY A 1 252 ? 29.779 -43.092 -11.063 1.00 50.62 252 GLY A O 1
ATOM 2044 N N . SER A 1 253 ? 28.114 -44.154 -10.016 1.00 49.31 253 SER A N 1
ATOM 2045 C CA . SER A 1 253 ? 28.936 -44.564 -8.876 1.00 49.31 253 SER A CA 1
ATOM 2046 C C . SER A 1 253 ? 29.817 -45.765 -9.269 1.00 49.31 253 SER A C 1
ATOM 2048 O O . SER A 1 253 ? 29.604 -46.890 -8.819 1.00 49.31 253 SER A O 1
ATOM 2050 N N . GLY A 1 254 ? 30.850 -45.534 -10.086 1.00 51.50 254 GLY A N 1
ATOM 2051 C CA . GLY A 1 254 ? 31.891 -46.514 -10.441 1.00 51.50 254 GLY A CA 1
ATOM 2052 C C . GLY A 1 254 ? 32.786 -46.948 -9.266 1.00 51.50 254 GLY A C 1
ATOM 2053 O O . GLY A 1 254 ? 33.867 -47.499 -9.477 1.00 51.50 254 GLY A O 1
ATOM 2054 N N . LEU A 1 255 ? 32.366 -46.672 -8.028 1.00 55.03 255 LEU A N 1
ATOM 2055 C CA . LEU A 1 255 ? 33.067 -47.040 -6.803 1.00 55.03 255 LEU A CA 1
ATOM 2056 C C . LEU A 1 255 ? 32.670 -48.444 -6.316 1.00 55.03 255 LEU A C 1
ATOM 2058 O O . LEU A 1 255 ? 33.525 -49.181 -5.834 1.00 55.03 255 LEU A O 1
ATOM 2062 N N . LEU A 1 256 ? 31.404 -48.845 -6.490 1.00 54.56 256 LEU A N 1
ATOM 2063 C CA . LEU A 1 256 ? 30.906 -50.136 -5.993 1.00 54.56 256 LEU A CA 1
ATOM 2064 C C . LEU A 1 256 ? 31.283 -51.313 -6.910 1.00 54.56 256 LEU A C 1
ATOM 2066 O O . LEU A 1 256 ? 31.613 -52.391 -6.415 1.00 54.56 256 LEU A O 1
ATOM 2070 N N . ASP A 1 257 ? 31.388 -51.092 -8.224 1.00 56.22 257 ASP A N 1
ATOM 2071 C CA . ASP A 1 257 ? 31.856 -52.121 -9.169 1.00 56.22 257 ASP A CA 1
ATOM 2072 C C . ASP A 1 257 ? 33.361 -52.426 -9.054 1.00 56.22 257 ASP A C 1
ATOM 2074 O O . ASP A 1 257 ? 33.819 -53.494 -9.467 1.00 56.22 257 ASP A O 1
ATOM 2078 N N . LYS A 1 258 ? 34.151 -51.526 -8.450 1.00 56.94 258 LYS A N 1
ATOM 2079 C CA . LYS A 1 258 ? 35.585 -51.757 -8.195 1.00 56.94 258 LYS A CA 1
ATOM 2080 C C . LYS A 1 258 ? 35.852 -52.618 -6.961 1.00 56.94 258 LYS A C 1
ATOM 2082 O O . LYS A 1 258 ? 36.906 -53.244 -6.894 1.00 56.94 258 LYS A O 1
ATOM 2087 N N . ILE A 1 259 ? 34.911 -52.697 -6.020 1.00 56.94 259 ILE A N 1
ATOM 2088 C CA . ILE A 1 259 ? 35.058 -53.526 -4.814 1.00 56.94 259 ILE A CA 1
ATOM 2089 C C . ILE A 1 259 ? 34.686 -54.983 -5.123 1.00 56.94 259 ILE A C 1
ATOM 2091 O O . ILE A 1 259 ? 35.340 -55.903 -4.643 1.00 56.94 259 ILE A O 1
ATOM 2095 N N . ARG A 1 260 ? 33.730 -55.221 -6.032 1.00 50.09 260 ARG A N 1
ATOM 2096 C CA . ARG A 1 260 ? 33.285 -56.582 -6.378 1.00 50.09 260 ARG A CA 1
ATOM 2097 C C . ARG A 1 260 ? 34.231 -57.361 -7.308 1.00 50.09 260 ARG A C 1
ATOM 2099 O O . ARG A 1 260 ? 34.035 -58.554 -7.505 1.00 50.09 260 ARG A O 1
ATOM 2106 N N . LYS A 1 261 ? 35.264 -56.723 -7.873 1.00 52.91 261 LYS A N 1
ATOM 2107 C CA . LYS A 1 261 ? 36.238 -57.357 -8.790 1.00 52.91 261 LYS A CA 1
ATOM 2108 C C . LYS A 1 261 ? 37.573 -57.764 -8.150 1.00 52.91 261 LYS A C 1
ATOM 2110 O O . LYS A 1 261 ? 38.466 -58.183 -8.881 1.00 52.91 261 LYS A O 1
ATOM 2115 N N . LYS A 1 262 ? 37.739 -57.657 -6.824 1.00 51.00 262 LYS A N 1
ATOM 2116 C CA . LYS A 1 262 ? 39.026 -57.944 -6.157 1.00 51.00 262 LYS A CA 1
ATOM 2117 C C . LYS A 1 262 ? 39.118 -59.239 -5.347 1.00 51.00 262 LYS A C 1
ATOM 2119 O O . LYS A 1 262 ? 40.201 -59.526 -4.851 1.00 51.00 262 LYS A O 1
ATOM 2124 N N . GLU A 1 263 ? 38.078 -60.064 -5.286 1.00 52.91 263 GLU A N 1
ATOM 2125 C CA . GLU A 1 263 ? 38.141 -61.331 -4.543 1.00 52.91 263 GLU A CA 1
ATOM 2126 C C . GLU A 1 263 ? 37.553 -62.498 -5.336 1.00 52.91 263 GLU A C 1
ATOM 2128 O O . GLU A 1 263 ? 36.393 -62.833 -5.153 1.00 52.91 263 GLU A O 1
ATOM 2133 N N . VAL A 1 264 ? 38.362 -63.132 -6.194 1.00 49.31 264 VAL A N 1
ATOM 2134 C CA . VAL A 1 264 ? 38.327 -64.595 -6.402 1.00 49.31 264 VAL A CA 1
ATOM 2135 C C . VAL A 1 264 ? 39.726 -65.055 -6.851 1.00 49.31 264 VAL A C 1
ATOM 2137 O O . VAL A 1 264 ? 40.149 -64.702 -7.955 1.00 49.31 264 VAL A O 1
ATOM 2140 N N . PRO A 1 265 ? 40.472 -65.833 -6.044 1.00 45.94 265 PRO A N 1
ATOM 2141 C CA . PRO A 1 265 ? 41.668 -66.523 -6.502 1.00 45.94 265 PRO A CA 1
ATOM 2142 C C . PRO A 1 265 ? 41.314 -67.830 -7.227 1.00 45.94 265 PRO A C 1
ATOM 2144 O O . PRO A 1 265 ? 40.294 -68.470 -6.984 1.00 45.94 265 PRO A O 1
ATOM 2147 N N . ALA A 1 266 ? 42.207 -68.197 -8.140 1.00 50.09 266 ALA A N 1
ATOM 2148 C CA . ALA A 1 266 ? 42.120 -69.301 -9.080 1.00 50.09 266 ALA A CA 1
ATOM 2149 C C . ALA A 1 266 ? 41.782 -70.671 -8.460 1.00 50.09 266 ALA A C 1
ATOM 2151 O O . ALA A 1 266 ? 42.450 -71.133 -7.536 1.00 50.09 266 ALA A O 1
ATOM 2152 N N . ALA A 1 267 ? 40.852 -71.387 -9.099 1.00 44.22 267 ALA A N 1
ATOM 2153 C CA . ALA A 1 267 ? 40.728 -72.835 -8.996 1.00 44.22 267 ALA A CA 1
ATOM 2154 C C . ALA A 1 267 ? 40.699 -73.470 -10.397 1.00 44.22 267 ALA A C 1
ATOM 2156 O O . ALA A 1 267 ? 40.060 -72.995 -11.331 1.00 44.22 267 ALA A O 1
ATOM 2157 N N . LYS A 1 268 ? 41.499 -74.525 -10.508 1.00 44.91 268 LYS A N 1
ATOM 2158 C CA . LYS A 1 268 ? 41.910 -75.291 -11.684 1.00 44.91 268 LYS A CA 1
ATOM 2159 C C . LYS A 1 268 ? 40.815 -76.224 -12.243 1.00 44.91 268 LYS A C 1
ATOM 2161 O O . LYS A 1 268 ? 40.052 -76.789 -11.474 1.00 44.91 268 LYS A O 1
ATOM 2166 N N . LYS A 1 269 ? 41.017 -76.559 -13.532 1.00 42.47 269 LYS A N 1
ATOM 2167 C CA . LYS A 1 269 ? 40.898 -77.878 -14.214 1.00 42.47 269 LYS A CA 1
ATOM 2168 C C . LYS A 1 269 ? 39.605 -78.279 -14.954 1.00 42.47 269 LYS A C 1
ATOM 2170 O O . LYS A 1 269 ? 38.530 -78.340 -14.380 1.00 42.47 269 LYS A O 1
ATOM 2175 N N . SER A 1 270 ? 39.884 -78.786 -16.170 1.00 39.16 270 SER A N 1
ATOM 2176 C CA . SER A 1 270 ? 39.211 -79.852 -16.950 1.00 39.16 270 SER A CA 1
ATOM 2177 C C . SER A 1 270 ? 37.839 -79.519 -17.532 1.00 39.16 270 SER A C 1
ATOM 2179 O O . SER A 1 270 ? 37.054 -78.853 -16.885 1.00 39.16 270 SER A O 1
ATOM 2181 N N . SER A 1 271 ? 37.422 -79.957 -18.714 1.00 40.84 271 SER A N 1
ATOM 2182 C CA . SER A 1 271 ? 38.005 -80.608 -19.895 1.00 40.84 271 SER A CA 1
ATOM 2183 C C . SER A 1 271 ? 36.876 -80.589 -20.944 1.00 40.84 271 SER A C 1
ATOM 2185 O O . SER A 1 271 ? 35.704 -80.616 -20.582 1.00 40.84 271 SER A O 1
ATOM 2187 N N . LYS A 1 272 ? 37.239 -80.526 -22.229 1.00 45.25 272 LYS A N 1
ATOM 2188 C CA . LYS A 1 272 ? 36.398 -80.759 -23.429 1.00 45.25 272 LYS A CA 1
ATOM 2189 C C . LYS A 1 272 ? 35.504 -82.030 -23.312 1.00 45.25 272 LYS A C 1
ATOM 2191 O O . LYS A 1 272 ? 35.859 -82.873 -22.489 1.00 45.25 272 LYS A O 1
ATOM 2196 N N . PRO A 1 273 ? 34.464 -82.256 -24.159 1.00 53.28 273 PRO A N 1
ATOM 2197 C CA . PRO A 1 273 ? 34.404 -81.851 -25.571 1.00 53.28 273 PRO A CA 1
ATOM 2198 C C . PRO A 1 273 ? 33.057 -81.340 -26.120 1.00 53.28 273 PRO A C 1
ATOM 2200 O O . PRO A 1 273 ? 32.021 -81.319 -25.470 1.00 53.28 273 PRO A O 1
ATOM 2203 N N . GLN A 1 274 ? 33.183 -80.881 -27.364 1.00 48.06 274 GLN A N 1
ATOM 2204 C CA . GLN A 1 274 ? 32.161 -80.489 -28.323 1.00 48.06 274 GLN A CA 1
ATOM 2205 C C . GLN A 1 274 ? 31.315 -81.694 -28.750 1.00 48.06 274 GLN A C 1
ATOM 2207 O O . GLN A 1 274 ? 31.894 -82.743 -28.999 1.00 48.06 274 GLN A O 1
ATOM 2212 N N . ASP A 1 275 ? 30.017 -81.475 -28.971 1.00 45.59 275 ASP A N 1
ATOM 2213 C CA . ASP A 1 275 ? 29.223 -82.230 -29.943 1.00 45.59 275 ASP A CA 1
ATOM 2214 C C . ASP A 1 275 ? 28.344 -81.257 -30.752 1.00 45.59 275 ASP A C 1
ATOM 2216 O O . ASP A 1 275 ? 27.422 -80.608 -30.262 1.00 45.59 275 ASP A O 1
ATOM 2220 N N . THR A 1 276 ? 28.739 -81.117 -32.013 1.00 48.12 276 THR A N 1
ATOM 2221 C CA . THR A 1 276 ? 27.920 -80.978 -33.231 1.00 48.12 276 THR A CA 1
ATOM 2222 C C . THR A 1 276 ? 26.748 -81.983 -33.235 1.00 48.12 276 THR A C 1
ATOM 2224 O O . THR A 1 276 ? 26.930 -83.077 -32.728 1.00 48.12 276 THR A O 1
ATOM 2227 N N . ILE A 1 277 ? 25.540 -81.789 -33.785 1.00 46.84 277 ILE A N 1
ATOM 2228 C CA . ILE A 1 277 ? 25.093 -81.283 -35.101 1.00 46.84 277 ILE A CA 1
ATOM 2229 C C . ILE A 1 277 ? 23.528 -81.259 -35.095 1.00 46.84 277 ILE A C 1
ATOM 2231 O O . ILE A 1 277 ? 22.927 -81.803 -34.169 1.00 46.84 277 ILE A O 1
ATOM 2235 N N . PRO A 1 278 ? 22.856 -80.634 -36.086 1.00 60.31 278 PRO A N 1
ATOM 2236 C CA . PRO A 1 278 ? 21.433 -80.257 -36.064 1.00 60.31 278 PRO A CA 1
ATOM 2237 C C . PRO A 1 278 ? 20.500 -81.174 -36.897 1.00 60.31 278 PRO A C 1
ATOM 2239 O O . PRO A 1 278 ? 20.986 -82.068 -37.581 1.00 60.31 278 PRO A O 1
ATOM 2242 N N . GLN A 1 279 ? 19.196 -80.813 -36.937 1.00 45.62 279 GLN A N 1
ATOM 2243 C CA . GLN A 1 279 ? 18.161 -81.207 -37.937 1.00 45.62 279 GLN A CA 1
ATOM 2244 C C . GLN A 1 279 ? 17.696 -82.686 -37.873 1.00 45.62 279 GLN A C 1
ATOM 2246 O O . GLN A 1 279 ? 18.434 -83.531 -37.403 1.00 45.62 279 GLN A O 1
ATOM 2251 N N . ASP A 1 280 ? 16.524 -83.165 -38.312 1.00 47.88 280 ASP A N 1
ATOM 2252 C CA . ASP A 1 280 ? 15.267 -82.697 -38.928 1.00 47.88 280 ASP A CA 1
ATOM 2253 C C . ASP A 1 280 ? 14.408 -83.988 -39.159 1.00 47.88 280 ASP A C 1
ATOM 2255 O O . ASP A 1 280 ? 14.969 -85.082 -39.213 1.00 47.88 280 ASP A O 1
ATOM 2259 N N . LYS A 1 281 ? 13.089 -83.842 -39.381 1.00 46.50 281 LYS A N 1
ATOM 2260 C CA . LYS A 1 281 ? 12.077 -84.824 -39.878 1.00 46.50 281 LYS A CA 1
ATOM 2261 C C . LYS A 1 281 ? 11.624 -85.932 -38.903 1.00 46.50 281 LYS A C 1
ATOM 2263 O O . LYS A 1 281 ? 12.429 -86.634 -38.322 1.00 46.50 281 LYS A O 1
ATOM 2268 N N . GLY A 1 282 ? 10.337 -86.205 -38.672 1.00 56.19 282 GLY A N 1
ATOM 2269 C CA . GLY A 1 282 ? 9.118 -85.821 -39.385 1.00 56.19 282 GLY A CA 1
ATOM 2270 C C . GLY A 1 282 ? 8.637 -86.887 -40.377 1.00 56.19 282 GLY A C 1
ATOM 2271 O O . GLY A 1 282 ? 8.672 -86.620 -41.574 1.00 56.19 282 GLY A O 1
ATOM 2272 N N . ARG A 1 283 ? 8.199 -88.055 -39.887 1.00 53.50 283 ARG A N 1
ATOM 2273 C CA . ARG A 1 283 ? 7.022 -88.861 -40.298 1.00 53.50 283 ARG A CA 1
ATOM 2274 C C . ARG A 1 283 ? 7.124 -90.281 -39.760 1.00 53.50 283 ARG A C 1
ATOM 2276 O O . ARG A 1 283 ? 8.219 -90.864 -39.879 1.00 53.50 283 ARG A O 1
#